Protein AF-A0A382XP21-F1 (afdb_monomer_lite)

Foldseek 3Di:
DFPDKFDDLPVQWMKTADPVQLAIEIDHQDDPPDDDPDDDDDDDPPPPPDPDDDDPPPDDDDDDDDPDQPDKDKDWPPDWDAALNATWTWMWIWTDDVQKIKIKIWTFGQEDVLLVVVLVVVVSRCVSSVNDPVVSVQVRFQQGDQNHCPNHVNPCSNVNCVVVVPDGDHHGTQKMKMWIDDNNHTDDIDMHHNNDGDDDDDDPVPSDSDPSRHYDYDD

pLDDT: mean 78.46, std 20.14, range [25.27, 97.06]

Radius of gyration: 21.61 Å; chains: 1; bounding box: 59×31×55 Å

Sequence (219 aa):
TTTGEIVDITSRQAWEYNKDDQEYWTIPFIEEASDDESEENEDQNDDKRSINFSFDFNNQNDLDDGTDLENITRSGGDKIENIHGFRVRKWTTTLSKGDDRIIIDEWAIKELPLLRLADSLNREIELARGTPDSILNIFRFGKGFSNNETLLDVPGLDSLIEVSGIKPITGDVIKGDVSFFENGESKAGFGSDVIEIYAENFDSLYFNIPEEYERVEVE

Structure (mmCIF, N/CA/C/O backbone):
data_AF-A0A382XP21-F1
#
_entry.id   AF-A0A382XP21-F1
#
loop_
_atom_site.group_PDB
_atom_site.id
_atom_site.type_symbol
_atom_site.label_atom_id
_atom_site.label_alt_id
_atom_site.label_comp_id
_atom_site.label_asym_id
_atom_site.label_entity_id
_atom_site.label_seq_id
_atom_site.pdbx_PDB_ins_code
_atom_site.Cartn_x
_atom_site.Cartn_y
_atom_site.Cartn_z
_atom_site.occupancy
_atom_site.B_iso_or_equiv
_atom_site.auth_seq_id
_atom_site.auth_comp_id
_atom_site.auth_asym_id
_atom_site.auth_atom_id
_atom_site.pdbx_PDB_model_num
ATOM 1 N N . THR A 1 1 ? -7.054 -17.350 16.081 1.00 63.84 1 THR A N 1
ATOM 2 C CA . THR A 1 1 ? -6.586 -16.514 14.950 1.00 63.84 1 THR A CA 1
ATOM 3 C C . THR A 1 1 ? -7.382 -15.233 14.985 1.00 63.84 1 THR A C 1
ATOM 5 O O . THR A 1 1 ? -8.589 -15.313 15.138 1.00 63.84 1 THR A O 1
ATOM 8 N N . THR A 1 2 ? -6.763 -14.066 14.891 1.00 78.06 2 THR A N 1
ATOM 9 C CA . THR A 1 2 ? -7.477 -12.786 15.030 1.00 78.06 2 THR A CA 1
ATOM 10 C C . THR A 1 2 ? -8.427 -12.529 13.857 1.00 78.06 2 THR A C 1
ATOM 12 O O . THR A 1 2 ? -8.039 -12.690 12.701 1.00 78.06 2 THR A O 1
ATOM 15 N N . THR A 1 3 ? -9.665 -12.109 14.137 1.00 84.06 3 THR A N 1
ATOM 16 C CA . THR A 1 3 ? -10.623 -11.648 13.116 1.00 84.06 3 THR A CA 1
ATOM 17 C C . THR A 1 3 ? -10.550 -10.142 12.892 1.00 84.06 3 THR A C 1
ATOM 19 O O . THR A 1 3 ? -10.734 -9.678 11.768 1.00 84.06 3 THR A O 1
ATOM 22 N N . GLY A 1 4 ? -10.306 -9.370 13.945 1.00 86.19 4 GLY A N 1
ATOM 23 C CA . GLY A 1 4 ? -10.160 -7.928 13.836 1.00 86.19 4 GLY A CA 1
ATOM 24 C C . GLY A 1 4 ? -9.640 -7.302 15.117 1.00 86.19 4 GLY A C 1
ATOM 25 O O . GLY A 1 4 ? -9.334 -7.994 16.086 1.00 86.19 4 GLY A O 1
ATOM 26 N N . GLU A 1 5 ? -9.560 -5.977 15.096 1.00 88.44 5 GLU A N 1
ATOM 27 C CA . GLU A 1 5 ? -9.005 -5.185 16.182 1.00 88.44 5 GLU A CA 1
ATOM 28 C C . GLU A 1 5 ? -9.849 -3.927 16.430 1.00 88.44 5 GLU A C 1
ATOM 30 O O . GLU A 1 5 ? -10.418 -3.355 15.496 1.00 88.44 5 GLU A O 1
ATOM 35 N N . ILE A 1 6 ? -9.929 -3.505 17.691 1.00 88.31 6 ILE A N 1
ATOM 36 C CA . ILE A 1 6 ? -10.470 -2.216 18.129 1.00 88.31 6 ILE A CA 1
ATOM 37 C C . ILE A 1 6 ? -9.347 -1.456 18.831 1.00 88.31 6 ILE A C 1
ATOM 39 O O . ILE A 1 6 ? -8.694 -2.001 19.717 1.00 88.31 6 ILE A O 1
ATOM 43 N N . VAL A 1 7 ? -9.143 -0.193 18.460 1.00 87.75 7 VAL A N 1
ATOM 44 C CA . VAL A 1 7 ? -8.074 0.651 19.006 1.00 87.75 7 VAL A CA 1
ATOM 45 C C . VAL A 1 7 ? -8.670 1.923 19.589 1.00 87.75 7 VAL A C 1
ATOM 47 O O . VAL A 1 7 ? -9.336 2.680 18.884 1.00 87.75 7 VAL A O 1
ATOM 50 N N . ASP A 1 8 ? -8.378 2.187 20.858 1.00 87.56 8 ASP A N 1
ATOM 51 C CA . ASP A 1 8 ? -8.628 3.466 21.508 1.00 87.56 8 ASP A CA 1
ATOM 52 C C . ASP A 1 8 ? -7.296 4.163 21.811 1.00 87.56 8 ASP A C 1
ATOM 54 O O . ASP A 1 8 ? -6.599 3.889 22.790 1.00 87.56 8 ASP A O 1
ATOM 58 N N . ILE A 1 9 ? -6.955 5.116 20.944 1.00 86.38 9 ILE A N 1
ATOM 59 C CA . ILE A 1 9 ? -5.748 5.939 21.061 1.00 86.38 9 ILE A CA 1
ATOM 60 C C . ILE A 1 9 ? -5.782 6.806 22.332 1.00 86.38 9 ILE A C 1
ATOM 62 O O . ILE A 1 9 ? -4.730 7.102 22.898 1.00 86.38 9 ILE A O 1
ATOM 66 N N . THR A 1 10 ? -6.969 7.203 22.808 1.00 85.00 10 THR A N 1
ATOM 67 C CA . THR A 1 10 ? -7.107 8.102 23.966 1.00 85.00 10 THR A CA 1
ATOM 68 C C . THR A 1 10 ? -6.768 7.390 25.269 1.00 85.00 10 THR A C 1
ATOM 70 O O . THR A 1 10 ? -6.087 7.961 26.122 1.00 85.00 10 THR A O 1
ATOM 73 N N . SER A 1 11 ? -7.223 6.145 25.421 1.00 85.19 11 SER A N 1
ATOM 74 C CA . SER A 1 11 ? -6.881 5.293 26.566 1.00 85.19 11 SER A CA 1
ATOM 75 C C . SER A 1 11 ? -5.594 4.485 26.364 1.00 85.19 11 SER A C 1
ATOM 77 O O . SER A 1 11 ? -5.165 3.809 27.296 1.00 85.19 11 SER A O 1
ATOM 79 N N . ARG A 1 12 ? -4.954 4.593 25.186 1.00 85.00 12 ARG A N 1
ATOM 80 C CA . ARG A 1 12 ? -3.779 3.802 24.771 1.00 85.00 12 ARG A CA 1
ATOM 81 C C . ARG A 1 12 ? -4.009 2.299 24.928 1.00 85.00 12 ARG A C 1
ATOM 83 O O . ARG A 1 12 ? -3.147 1.572 25.418 1.00 85.00 12 ARG A O 1
ATOM 90 N N . GLN A 1 13 ? -5.189 1.848 24.521 1.00 86.50 13 GLN A N 1
ATOM 91 C CA . GLN A 1 13 ? -5.588 0.457 24.634 1.00 86.50 13 GLN A CA 1
ATOM 92 C C . GLN A 1 13 ? -6.053 -0.073 23.282 1.00 86.50 13 GLN A C 1
ATOM 94 O O . GLN A 1 13 ? -6.738 0.613 22.523 1.00 86.50 13 GLN A O 1
ATOM 99 N N . ALA A 1 14 ? -5.670 -1.307 22.977 1.00 88.88 14 ALA A N 1
ATOM 100 C CA . ALA A 1 14 ? -6.183 -2.048 21.840 1.00 88.88 14 ALA A CA 1
ATOM 101 C C . ALA A 1 14 ? -6.702 -3.410 22.290 1.00 88.88 14 ALA A C 1
ATOM 103 O O . ALA A 1 14 ? -6.249 -3.970 23.293 1.00 88.88 14 ALA A O 1
ATOM 104 N N . TRP A 1 15 ? -7.649 -3.935 21.524 1.00 89.75 15 TRP A N 1
ATOM 105 C CA . TRP A 1 15 ? -8.188 -5.269 21.700 1.00 89.75 15 TRP A CA 1
ATOM 106 C C . TRP A 1 15 ? -8.248 -5.975 20.364 1.00 89.75 15 TRP A C 1
ATOM 108 O O . TRP A 1 15 ? -8.870 -5.479 19.424 1.00 89.75 15 TRP A O 1
ATOM 118 N N . GLU A 1 16 ? -7.667 -7.159 20.307 1.00 91.25 16 GLU A N 1
ATOM 119 C CA . GLU A 1 16 ? -7.926 -8.093 19.225 1.00 91.25 16 GLU A CA 1
ATOM 120 C C . GLU A 1 16 ? -9.087 -9.004 19.603 1.00 91.25 16 GLU A C 1
ATOM 122 O O . GLU A 1 16 ? -9.307 -9.304 20.777 1.00 91.25 16 GLU A O 1
ATOM 127 N N . TYR A 1 17 ? -9.853 -9.421 18.600 1.00 89.62 17 TYR A N 1
ATOM 128 C CA . TYR A 1 17 ? -10.994 -10.300 18.799 1.00 89.62 17 TYR A CA 1
ATOM 129 C C . TYR A 1 17 ? -11.089 -11.359 17.705 1.00 89.62 17 TYR A C 1
ATOM 131 O O . TYR A 1 17 ? -10.680 -11.154 16.556 1.00 89.62 17 TYR A O 1
ATOM 139 N N . ASN A 1 18 ? -11.686 -12.490 18.060 1.00 91.44 18 ASN A N 1
ATOM 140 C CA . ASN A 1 18 ? -12.005 -13.589 17.165 1.00 91.44 18 ASN A CA 1
ATOM 141 C C . ASN A 1 18 ? -13.524 -13.791 17.130 1.00 91.44 18 ASN A C 1
ATOM 143 O O . ASN A 1 18 ? -14.142 -14.062 18.156 1.00 91.44 18 ASN A O 1
ATOM 147 N N . LYS A 1 19 ? -14.135 -13.649 15.948 1.00 89.50 19 LYS A N 1
ATOM 148 C CA . LYS A 1 19 ? -15.590 -13.791 15.792 1.00 89.50 19 LYS A CA 1
ATOM 149 C C . LYS A 1 19 ? -16.069 -15.235 15.892 1.00 89.50 19 LYS A C 1
ATOM 151 O O . LYS A 1 19 ? -17.218 -15.443 16.269 1.00 89.50 19 LYS A O 1
ATOM 156 N N . ASP A 1 20 ? -15.222 -16.195 15.531 1.00 90.56 20 ASP A N 1
ATOM 157 C CA . ASP A 1 20 ? -15.576 -17.615 15.511 1.00 90.56 20 ASP A CA 1
ATOM 158 C C . ASP A 1 20 ? -15.553 -18.201 16.925 1.00 90.56 20 ASP A C 1
ATOM 160 O O . ASP A 1 20 ? -16.484 -18.904 17.316 1.00 90.56 20 ASP A O 1
ATOM 164 N N . ASP A 1 21 ? -14.525 -17.842 17.696 1.00 91.50 21 ASP A N 1
ATOM 165 C CA . ASP A 1 21 ? -14.351 -18.299 19.080 1.00 91.50 21 ASP A CA 1
ATOM 166 C C . ASP A 1 21 ? -15.090 -17.400 20.090 1.00 91.50 21 ASP A C 1
ATOM 168 O O . ASP A 1 21 ? -15.280 -17.790 21.235 1.00 91.50 21 ASP A O 1
ATOM 172 N N . GLN A 1 22 ? -15.565 -16.223 19.657 1.00 91.81 22 GLN A N 1
ATOM 173 C CA . GLN A 1 22 ? -16.177 -15.199 20.518 1.00 91.81 22 GLN A CA 1
ATOM 174 C C . GLN A 1 22 ? -15.254 -14.795 21.674 1.00 91.81 22 GLN A C 1
ATOM 176 O O . GLN A 1 22 ? -15.683 -14.617 22.808 1.00 91.81 22 GLN A O 1
ATOM 181 N N . GLU A 1 23 ? -13.969 -14.643 21.378 1.00 92.94 23 GLU A N 1
ATOM 182 C CA . GLU A 1 23 ? -12.935 -14.308 22.353 1.00 92.94 23 GLU A CA 1
ATOM 183 C C . GLU A 1 23 ? -12.295 -12.966 22.010 1.00 92.94 23 GLU A C 1
ATOM 185 O O . GLU A 1 23 ? -12.241 -12.563 20.842 1.00 92.94 23 GLU A O 1
ATOM 190 N N . TYR A 1 24 ? -11.781 -12.276 23.024 1.00 92.44 24 TYR A N 1
ATOM 191 C CA . TYR A 1 24 ? -10.970 -11.079 22.840 1.00 92.44 24 TYR A CA 1
ATOM 192 C C . TYR A 1 24 ? -9.860 -10.969 23.884 1.00 92.44 24 TYR A C 1
ATOM 194 O O . TYR A 1 24 ? -9.988 -11.460 25.005 1.00 92.44 24 TYR A O 1
ATOM 202 N N . TRP A 1 25 ? -8.779 -10.278 23.535 1.00 92.25 25 TRP A N 1
ATOM 203 C CA . TRP A 1 25 ? -7.646 -10.032 24.426 1.00 92.25 25 TRP A CA 1
ATOM 204 C C . TRP A 1 25 ? -7.082 -8.627 24.231 1.00 92.25 25 TRP A C 1
ATOM 206 O O . TRP A 1 25 ? -7.264 -7.999 23.189 1.00 92.25 25 TRP A O 1
ATOM 216 N N . THR A 1 26 ? -6.417 -8.111 25.263 1.00 88.88 26 THR A N 1
ATOM 217 C CA . THR A 1 26 ? -5.795 -6.782 25.229 1.00 88.88 26 THR A CA 1
ATOM 218 C C . THR A 1 26 ? -4.434 -6.850 24.548 1.00 88.88 26 THR A C 1
ATOM 220 O O . THR A 1 26 ? -3.659 -7.763 24.823 1.00 88.88 26 THR A O 1
ATOM 223 N N . ILE A 1 27 ? -4.114 -5.839 23.743 1.00 84.50 27 ILE A N 1
ATOM 224 C CA . ILE A 1 27 ? -2.775 -5.630 23.191 1.00 84.50 27 ILE A CA 1
ATOM 225 C C . ILE A 1 27 ? -2.178 -4.373 23.819 1.00 84.50 27 ILE A C 1
ATOM 227 O O . ILE A 1 27 ? -2.791 -3.300 23.731 1.00 84.50 27 ILE A O 1
ATOM 231 N N . PRO A 1 28 ? -1.005 -4.476 24.466 1.00 78.44 28 PRO A N 1
ATOM 232 C CA . PRO A 1 28 ? -0.315 -3.307 24.975 1.00 78.44 28 PRO A CA 1
ATOM 233 C C . PRO A 1 28 ? 0.205 -2.461 23.811 1.00 78.44 28 PRO A C 1
ATOM 235 O O . PRO A 1 28 ? 0.686 -2.974 22.802 1.00 78.44 28 PRO A O 1
ATOM 238 N N . PHE A 1 29 ? 0.136 -1.142 23.960 1.00 82.94 29 PHE A N 1
ATOM 239 C CA . PHE A 1 29 ? 0.911 -0.257 23.096 1.00 82.94 29 PHE A CA 1
ATOM 240 C C . PHE A 1 29 ? 2.382 -0.389 23.493 1.00 82.94 29 PHE A C 1
ATOM 242 O O . PHE A 1 29 ? 2.675 -0.561 24.677 1.00 82.94 29 PHE A O 1
ATOM 249 N N . ILE A 1 30 ? 3.303 -0.270 22.535 1.00 72.19 30 ILE A N 1
ATOM 250 C CA . ILE A 1 30 ? 4.727 -0.199 22.867 1.00 72.19 30 ILE A CA 1
ATOM 251 C C . ILE A 1 30 ? 4.918 1.084 23.684 1.00 72.19 30 ILE A C 1
ATOM 253 O O . ILE A 1 30 ? 4.618 2.189 23.219 1.00 72.19 30 ILE A O 1
ATOM 257 N N . GLU A 1 31 ? 5.331 0.940 24.940 1.00 62.97 31 GLU A N 1
ATOM 258 C CA . GLU A 1 31 ? 5.802 2.074 25.724 1.00 62.97 31 GLU A CA 1
ATOM 259 C C . GLU A 1 31 ? 7.189 2.439 25.191 1.00 62.97 31 GLU A C 1
ATOM 261 O O . GLU A 1 31 ? 8.054 1.573 25.062 1.00 62.97 31 GLU A O 1
ATOM 266 N N . GLU A 1 32 ? 7.401 3.710 24.829 1.00 53.06 32 GLU A N 1
ATOM 267 C CA . GLU A 1 32 ? 8.760 4.216 24.642 1.00 53.06 32 GLU A CA 1
ATOM 268 C C . GLU A 1 32 ? 9.494 3.949 25.954 1.00 53.06 32 GLU A C 1
ATOM 270 O O . GLU A 1 32 ? 9.146 4.536 26.981 1.00 53.06 32 GLU A O 1
ATOM 275 N N . ALA A 1 33 ? 10.456 3.023 25.936 1.00 43.94 33 ALA A N 1
ATOM 276 C CA . ALA A 1 33 ? 11.352 2.823 27.057 1.00 43.94 33 ALA A CA 1
ATOM 277 C C . ALA A 1 33 ? 11.957 4.192 27.379 1.00 43.94 33 ALA A C 1
ATOM 279 O O . ALA A 1 33 ? 12.705 4.757 26.580 1.00 43.94 33 ALA A O 1
ATOM 280 N N . SER A 1 34 ? 11.563 4.765 28.514 1.00 37.75 34 SER A N 1
ATOM 281 C CA . SER A 1 34 ? 12.245 5.919 29.073 1.00 37.75 34 SER A CA 1
ATOM 282 C C . SER A 1 34 ? 13.712 5.539 29.202 1.00 37.75 34 SER A C 1
ATOM 284 O O . SER A 1 34 ? 13.980 4.515 29.826 1.00 37.75 34 SER A O 1
ATOM 286 N N . ASP A 1 35 ? 14.608 6.330 28.604 1.00 38.00 35 ASP A N 1
ATOM 287 C CA . ASP A 1 35 ? 16.063 6.219 28.745 1.00 38.00 35 ASP A CA 1
ATOM 288 C C . ASP A 1 35 ? 16.432 5.926 30.207 1.00 38.00 35 ASP A C 1
ATOM 290 O O . ASP A 1 35 ? 16.522 6.836 31.034 1.00 38.00 35 ASP A O 1
ATOM 294 N N . ASP A 1 36 ? 16.642 4.654 30.525 1.00 30.91 36 ASP A N 1
ATOM 295 C CA . ASP A 1 36 ? 17.363 4.239 31.712 1.00 30.91 36 ASP A CA 1
ATOM 296 C C . ASP A 1 36 ? 18.555 3.442 31.194 1.00 30.91 36 ASP A C 1
ATOM 298 O O . ASP A 1 36 ? 18.459 2.272 30.822 1.00 30.91 36 ASP A O 1
ATOM 302 N N . GLU A 1 37 ? 19.682 4.142 31.061 1.00 38.56 37 GLU A N 1
ATOM 303 C CA . GLU A 1 37 ? 20.977 3.533 30.804 1.00 38.56 37 GLU A CA 1
ATOM 304 C C . GLU A 1 37 ? 21.340 2.625 31.985 1.00 38.56 37 GLU A C 1
ATOM 306 O O . GLU A 1 37 ? 22.073 3.034 32.884 1.00 38.56 37 GLU A O 1
ATOM 311 N N . SER A 1 38 ? 20.859 1.382 32.002 1.00 34.06 38 SER A N 1
ATOM 312 C CA . SER A 1 38 ? 21.540 0.308 32.721 1.00 34.06 38 SER A CA 1
ATOM 313 C C . SER A 1 38 ? 21.054 -1.089 32.329 1.00 34.06 38 SER A C 1
ATOM 315 O O . SER A 1 38 ? 19.872 -1.404 32.370 1.00 34.06 38 SER A O 1
ATOM 317 N N . GLU A 1 39 ? 22.062 -1.916 32.060 1.00 29.92 39 GLU A N 1
ATOM 318 C CA . GLU A 1 39 ? 22.110 -3.379 32.118 1.00 29.92 39 GLU A CA 1
ATOM 319 C C . GLU A 1 39 ? 21.973 -4.176 30.809 1.00 29.92 39 GLU A C 1
ATOM 321 O O . GLU A 1 39 ? 21.050 -4.066 30.010 1.00 29.92 39 GLU A O 1
ATOM 326 N N . GLU A 1 40 ? 23.029 -4.965 30.612 1.00 31.48 40 GLU A N 1
ATOM 327 C CA . GLU A 1 40 ? 23.322 -5.872 29.517 1.00 31.48 40 GLU A CA 1
ATOM 328 C C . GLU A 1 40 ? 22.382 -7.088 29.491 1.00 31.48 40 GLU A C 1
ATOM 330 O O . GLU A 1 40 ? 22.105 -7.672 30.533 1.00 31.48 40 GLU A O 1
ATOM 335 N N . ASN A 1 41 ? 22.085 -7.533 28.263 1.00 31.77 41 ASN A N 1
ATOM 336 C CA . ASN A 1 41 ? 21.711 -8.889 27.833 1.00 31.77 41 ASN A CA 1
ATOM 337 C C . ASN A 1 41 ? 20.468 -9.541 28.470 1.00 31.77 41 ASN A C 1
ATOM 339 O O . ASN A 1 41 ? 20.501 -9.964 29.616 1.00 31.77 41 ASN A O 1
ATOM 343 N N . GLU A 1 42 ? 19.461 -9.836 27.645 1.00 25.27 42 GLU A N 1
ATOM 344 C CA . GLU A 1 42 ? 19.097 -11.218 27.282 1.00 25.27 42 GLU A CA 1
ATOM 345 C C . GLU A 1 42 ? 17.983 -11.219 26.221 1.00 25.27 42 GLU A C 1
ATOM 347 O O . GLU A 1 42 ? 17.127 -10.338 26.193 1.00 25.27 42 GLU A O 1
ATOM 352 N N . ASP A 1 43 ? 18.057 -12.201 25.319 1.00 33.91 43 ASP A N 1
ATOM 353 C CA . ASP A 1 43 ? 17.139 -12.470 24.211 1.00 33.91 43 ASP A CA 1
ATOM 354 C C . ASP A 1 43 ? 15.661 -12.266 24.587 1.00 33.91 43 ASP A C 1
ATOM 356 O O . ASP A 1 43 ? 15.078 -13.075 25.311 1.00 33.91 43 ASP A O 1
ATOM 360 N N . GLN A 1 44 ? 15.019 -11.240 24.024 1.00 28.12 44 GLN A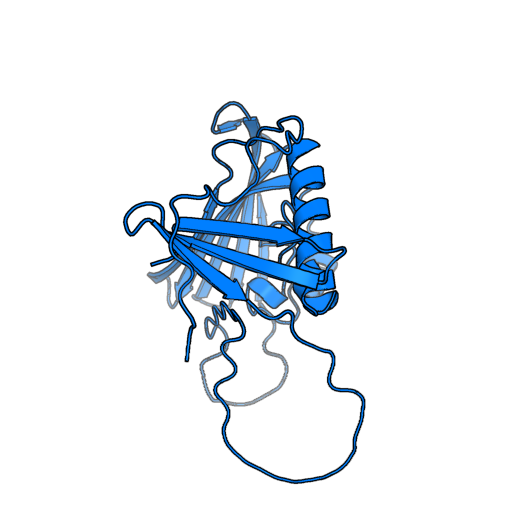 N 1
ATOM 361 C CA . GLN A 1 44 ? 13.563 -11.182 23.946 1.00 28.12 44 GLN A CA 1
ATOM 362 C C . GLN A 1 44 ? 13.142 -11.050 22.489 1.00 28.12 44 GLN A C 1
ATOM 364 O O . GLN A 1 44 ? 13.573 -10.148 21.772 1.00 28.12 44 GLN A O 1
ATOM 369 N N . ASN A 1 45 ? 12.338 -12.026 22.060 1.00 34.44 45 ASN A N 1
ATOM 370 C CA . ASN A 1 45 ? 11.653 -12.065 20.778 1.00 34.44 45 ASN A CA 1
ATOM 371 C C . ASN A 1 45 ? 10.856 -10.772 20.591 1.00 34.44 45 ASN A C 1
ATOM 373 O O . ASN A 1 45 ? 9.738 -10.637 21.083 1.00 34.44 45 ASN A O 1
ATOM 377 N N . ASP A 1 46 ? 11.441 -9.833 19.859 1.00 32.16 46 ASP A N 1
ATOM 378 C CA . ASP A 1 46 ? 10.731 -8.696 19.302 1.00 32.16 46 ASP A CA 1
ATOM 379 C C . ASP A 1 46 ? 9.815 -9.218 18.183 1.00 32.16 46 ASP A C 1
ATOM 381 O O . ASP A 1 46 ? 10.186 -9.230 17.008 1.00 32.16 46 ASP A O 1
ATOM 385 N N . ASP A 1 47 ? 8.581 -9.592 18.533 1.00 31.53 47 ASP A N 1
ATOM 386 C CA . ASP A 1 47 ? 7.450 -9.725 17.600 1.00 31.53 47 ASP A CA 1
ATOM 387 C C . ASP A 1 47 ? 7.014 -8.339 17.070 1.00 31.53 47 ASP A C 1
ATOM 389 O O . ASP A 1 47 ? 5.837 -7.983 16.978 1.00 31.53 47 ASP A O 1
ATOM 393 N N . LYS A 1 48 ? 7.986 -7.511 16.674 1.00 35.00 48 LYS A N 1
ATOM 394 C CA . LYS A 1 48 ? 7.743 -6.366 15.804 1.00 35.00 48 LYS A CA 1
ATOM 395 C C . LYS A 1 48 ? 7.274 -6.956 14.484 1.00 35.00 48 LYS A C 1
ATOM 397 O O . LYS A 1 48 ? 8.034 -7.691 13.850 1.00 35.00 48 LYS A O 1
ATOM 402 N N . ARG A 1 49 ? 6.047 -6.625 14.054 1.00 29.58 49 ARG A N 1
ATOM 403 C CA . ARG A 1 49 ? 5.552 -6.840 12.679 1.00 29.58 49 ARG A CA 1
ATOM 404 C C . ARG A 1 49 ? 6.529 -6.188 11.693 1.00 29.58 49 ARG A C 1
ATOM 406 O O . ARG A 1 49 ? 6.333 -5.072 11.227 1.00 29.58 49 ARG A O 1
ATOM 413 N N . SER A 1 50 ? 7.605 -6.895 11.395 1.00 30.89 50 SER A N 1
ATOM 414 C CA . SER A 1 50 ? 8.609 -6.560 10.408 1.00 30.89 50 SER A CA 1
ATOM 415 C C . SER A 1 50 ? 8.339 -7.488 9.241 1.00 30.89 50 SER A C 1
ATOM 417 O O . SER A 1 50 ? 8.752 -8.644 9.197 1.00 30.89 50 SER A O 1
ATOM 419 N N . ILE A 1 51 ? 7.541 -7.000 8.296 1.00 34.06 51 ILE A N 1
ATOM 420 C CA . ILE A 1 51 ? 7.453 -7.654 6.998 1.00 34.06 51 ILE A CA 1
ATOM 421 C C . ILE A 1 51 ? 8.705 -7.221 6.230 1.00 34.06 51 ILE A C 1
ATOM 423 O O . ILE A 1 51 ? 8.681 -6.261 5.465 1.00 34.06 51 ILE A O 1
ATOM 427 N N . ASN A 1 52 ? 9.821 -7.898 6.500 1.00 29.69 52 ASN A N 1
ATOM 428 C CA . ASN A 1 52 ? 11.064 -7.721 5.761 1.00 29.69 52 ASN A CA 1
ATOM 429 C C . ASN A 1 52 ? 11.020 -8.618 4.522 1.00 29.69 52 ASN A C 1
ATOM 431 O O . ASN A 1 52 ? 11.248 -9.824 4.607 1.00 29.69 52 ASN A O 1
ATOM 435 N N . PHE A 1 53 ? 10.732 -8.029 3.364 1.00 37.94 53 PHE A N 1
ATOM 436 C CA . PHE A 1 53 ? 11.059 -8.645 2.083 1.00 37.94 53 PHE A CA 1
ATOM 437 C C . PHE A 1 53 ? 12.429 -8.114 1.660 1.00 37.94 53 PHE A C 1
ATOM 439 O O . PHE A 1 53 ? 12.516 -7.016 1.126 1.00 37.94 53 PHE A O 1
ATOM 446 N N . SER A 1 54 ? 13.494 -8.864 1.940 1.00 37.06 54 SER A N 1
ATOM 447 C CA . SER A 1 54 ? 14.807 -8.596 1.346 1.00 37.06 54 SER A CA 1
ATOM 448 C C . SER A 1 54 ? 14.999 -9.552 0.177 1.00 37.06 54 SER A C 1
ATOM 450 O O . SER A 1 54 ? 14.819 -10.767 0.312 1.00 37.06 54 SER A O 1
ATOM 452 N N . PHE A 1 55 ? 15.299 -8.989 -0.988 1.00 44.88 55 PHE A N 1
ATOM 453 C CA . PHE A 1 55 ? 15.748 -9.734 -2.153 1.00 44.88 55 PHE A CA 1
ATOM 454 C C . PHE A 1 55 ? 17.173 -9.273 -2.428 1.00 44.88 55 PHE A C 1
ATOM 456 O O . PHE A 1 55 ? 17.389 -8.114 -2.776 1.00 44.88 55 PHE A O 1
ATOM 463 N N . ASP A 1 56 ? 18.141 -10.175 -2.263 1.00 43.59 56 ASP A N 1
ATOM 464 C CA . ASP A 1 56 ? 19.555 -9.886 -2.498 1.00 43.59 56 ASP A CA 1
ATOM 465 C C . ASP A 1 56 ? 19.819 -9.630 -3.994 1.00 43.59 56 ASP A C 1
ATOM 467 O O . ASP A 1 56 ? 20.314 -10.496 -4.712 1.00 43.59 56 ASP A O 1
ATOM 471 N N . PHE A 1 57 ? 19.589 -8.403 -4.468 1.00 44.03 57 PHE A N 1
ATOM 472 C CA . PHE A 1 57 ? 20.096 -7.920 -5.765 1.00 44.03 57 PHE A CA 1
ATOM 473 C C . PHE A 1 57 ? 21.631 -7.682 -5.737 1.00 44.03 57 PHE A C 1
ATOM 475 O O . PHE A 1 57 ? 22.240 -7.231 -6.712 1.00 44.03 57 PHE A O 1
ATOM 482 N N . ASN A 1 58 ? 22.261 -7.978 -4.590 1.00 40.69 58 ASN A N 1
ATOM 483 C CA . ASN A 1 58 ? 23.664 -7.730 -4.258 1.00 40.69 58 ASN A CA 1
ATOM 484 C C . ASN A 1 58 ? 24.530 -8.994 -4.124 1.00 40.69 58 ASN A C 1
ATOM 486 O O . ASN A 1 58 ? 25.700 -8.895 -3.751 1.00 40.69 58 ASN A O 1
ATOM 490 N N . ASN A 1 59 ? 24.016 -10.185 -4.438 1.00 35.88 59 ASN A N 1
ATOM 491 C CA . ASN A 1 59 ? 24.797 -11.406 -4.257 1.00 35.88 59 ASN A CA 1
ATOM 492 C C . ASN A 1 59 ? 25.770 -11.671 -5.421 1.00 35.88 59 ASN A C 1
ATOM 494 O O . ASN A 1 59 ? 25.440 -12.396 -6.350 1.00 35.88 59 ASN A O 1
ATOM 498 N N . GLN A 1 60 ? 27.005 -11.163 -5.324 1.00 38.78 60 GLN A N 1
ATOM 499 C CA . GLN A 1 60 ? 28.190 -12.034 -5.363 1.00 38.78 60 GLN A CA 1
ATOM 500 C C . GLN A 1 60 ? 29.470 -11.292 -4.943 1.00 38.78 60 GLN A C 1
ATOM 502 O O . GLN A 1 60 ? 29.802 -10.230 -5.461 1.00 38.78 60 GLN A O 1
ATOM 507 N N . ASN A 1 61 ? 30.212 -11.933 -4.038 1.00 38.34 61 ASN A N 1
ATOM 508 C CA . ASN A 1 61 ? 31.637 -11.730 -3.792 1.00 38.34 61 ASN A CA 1
ATOM 509 C C . ASN A 1 61 ? 32.418 -11.536 -5.102 1.00 38.34 61 ASN A C 1
ATOM 511 O O . ASN A 1 61 ? 32.566 -12.494 -5.854 1.00 38.34 61 ASN A O 1
ATOM 515 N N . ASP A 1 62 ? 32.920 -10.330 -5.348 1.00 34.44 62 ASP A N 1
ATOM 516 C CA . ASP A 1 62 ? 34.331 -10.059 -5.643 1.00 34.44 62 ASP A CA 1
ATOM 517 C C . ASP A 1 62 ? 34.499 -8.594 -6.077 1.00 34.44 62 ASP A C 1
ATOM 519 O O . ASP A 1 62 ? 34.133 -8.214 -7.180 1.00 34.44 62 ASP A O 1
ATOM 523 N N . LEU A 1 63 ? 35.136 -7.828 -5.184 1.00 37.97 63 LEU A N 1
ATOM 524 C CA . LEU A 1 63 ? 36.036 -6.699 -5.450 1.00 37.97 63 LEU A CA 1
ATOM 525 C C . LEU A 1 63 ? 35.493 -5.448 -6.183 1.00 37.97 63 LEU A C 1
ATOM 527 O O . LEU A 1 63 ? 35.103 -5.482 -7.341 1.00 37.97 63 LEU A O 1
ATOM 531 N N . ASP A 1 64 ? 35.724 -4.320 -5.501 1.00 35.03 64 ASP A N 1
ATOM 532 C CA . ASP A 1 64 ? 35.756 -2.924 -5.965 1.00 35.03 64 ASP A CA 1
ATOM 533 C C . ASP A 1 64 ? 34.421 -2.168 -6.144 1.00 35.03 64 ASP A C 1
ATOM 535 O O . ASP A 1 64 ? 33.591 -2.483 -6.983 1.00 35.03 64 ASP A O 1
ATOM 539 N N . ASP A 1 65 ? 34.286 -1.137 -5.298 1.00 37.94 65 ASP A N 1
ATOM 540 C CA . ASP A 1 65 ? 33.679 0.187 -5.517 1.00 37.94 65 ASP A CA 1
ATOM 541 C C . ASP A 1 65 ? 32.398 0.296 -6.377 1.00 37.94 65 ASP A C 1
ATOM 543 O O . ASP A 1 65 ? 32.439 0.197 -7.598 1.00 37.94 65 ASP A O 1
ATOM 547 N N . GLY A 1 66 ? 31.270 0.620 -5.727 1.00 42.38 66 GLY A N 1
ATOM 548 C CA . GLY A 1 66 ? 30.069 1.149 -6.390 1.00 42.38 66 GLY A CA 1
ATOM 549 C C . GLY A 1 66 ? 29.278 0.124 -7.203 1.00 42.38 66 GLY A C 1
ATOM 550 O O . GLY A 1 66 ? 29.417 0.015 -8.418 1.00 42.38 66 GLY A O 1
ATOM 551 N N . THR A 1 67 ? 28.380 -0.616 -6.552 1.00 44.31 67 THR A N 1
ATOM 552 C CA . THR A 1 67 ? 27.409 -1.481 -7.242 1.00 44.31 67 THR A CA 1
ATOM 553 C C . THR A 1 67 ? 26.270 -0.639 -7.825 1.00 44.31 67 THR A C 1
ATOM 555 O O . THR A 1 67 ? 25.130 -0.695 -7.374 1.00 44.31 67 THR A O 1
ATOM 558 N N . ASP A 1 68 ? 26.586 0.164 -8.837 1.00 56.72 68 ASP A N 1
ATOM 559 C CA . ASP A 1 68 ? 25.625 1.039 -9.498 1.00 56.72 68 ASP A CA 1
ATOM 560 C C . ASP A 1 68 ? 24.662 0.207 -10.359 1.00 56.72 68 ASP A C 1
ATOM 562 O O . ASP A 1 68 ? 25.065 -0.532 -11.261 1.00 56.72 68 ASP A O 1
ATOM 566 N N . LEU A 1 69 ? 23.361 0.322 -10.085 1.00 64.69 69 LEU A N 1
ATOM 567 C CA . LEU A 1 69 ? 22.309 0.029 -11.059 1.00 64.69 69 LEU A CA 1
ATOM 568 C C . LEU A 1 69 ? 22.711 0.583 -12.435 1.00 64.69 69 LEU A C 1
ATOM 570 O O . LEU A 1 69 ? 22.936 1.784 -12.581 1.00 64.69 69 LEU A O 1
ATOM 574 N N . GLU A 1 70 ? 22.760 -0.267 -13.457 1.00 70.19 70 GLU A N 1
ATOM 575 C CA . GLU A 1 70 ? 23.286 0.151 -14.760 1.00 70.19 70 GLU A CA 1
ATOM 576 C C . GLU A 1 70 ? 22.293 1.018 -15.533 1.00 70.19 70 GLU A C 1
ATOM 578 O O . GLU A 1 70 ? 22.681 1.895 -16.307 1.00 70.19 70 GLU A O 1
ATOM 583 N N . ASN A 1 71 ? 20.995 0.744 -15.374 1.00 83.19 71 ASN A N 1
ATOM 584 C CA . ASN A 1 71 ? 19.966 1.428 -16.137 1.00 83.19 71 ASN A CA 1
ATOM 585 C C . ASN A 1 71 ? 18.600 1.385 -15.445 1.00 83.19 71 ASN A C 1
ATOM 587 O O . ASN A 1 71 ? 18.213 0.394 -14.819 1.00 83.19 71 ASN A O 1
ATOM 591 N N . ILE A 1 72 ? 17.841 2.457 -15.645 1.00 89.75 72 ILE A N 1
ATOM 592 C CA . ILE A 1 72 ? 16.436 2.565 -15.281 1.00 89.75 72 ILE A CA 1
ATOM 593 C C . ILE A 1 72 ? 15.646 3.106 -16.467 1.00 89.75 72 ILE A C 1
ATOM 595 O O . ILE A 1 72 ? 16.042 4.052 -17.145 1.00 89.75 72 ILE A O 1
ATOM 599 N N . THR A 1 73 ? 14.480 2.521 -16.711 1.00 92.50 73 THR A N 1
ATOM 600 C CA . THR A 1 73 ? 13.544 3.028 -17.714 1.00 92.50 73 THR A CA 1
ATOM 601 C C . THR A 1 73 ? 12.139 3.099 -17.143 1.00 92.50 73 THR A C 1
ATOM 603 O O . THR A 1 73 ? 11.758 2.304 -16.286 1.00 92.50 73 THR A O 1
ATOM 606 N N . ARG A 1 74 ? 11.352 4.065 -17.623 1.00 93.69 74 ARG A N 1
ATOM 607 C CA . ARG A 1 74 ? 9.929 4.176 -17.307 1.00 93.69 74 ARG A CA 1
ATOM 608 C C . ARG A 1 74 ? 9.132 4.385 -18.581 1.00 93.69 74 ARG A C 1
ATOM 610 O O . ARG A 1 74 ? 9.490 5.208 -19.422 1.00 93.69 74 ARG A O 1
ATOM 617 N N . SER A 1 75 ? 8.038 3.650 -18.709 1.00 94.50 75 SER A N 1
ATOM 618 C CA . SER A 1 75 ? 7.109 3.754 -19.832 1.00 94.50 75 SER A CA 1
ATOM 619 C C . SER A 1 75 ? 5.658 3.703 -19.349 1.00 94.50 75 SER A C 1
ATOM 621 O O . SER A 1 75 ? 5.392 3.412 -18.183 1.00 94.50 75 SER A O 1
ATOM 623 N N . GLY A 1 76 ? 4.716 4.021 -20.237 1.00 93.19 76 GLY A N 1
ATOM 624 C CA . GLY A 1 76 ? 3.291 4.082 -19.909 1.00 93.19 76 GLY A CA 1
ATOM 625 C C . GLY A 1 76 ? 2.809 5.501 -19.608 1.00 93.19 76 GLY A C 1
ATOM 626 O O . GLY A 1 76 ? 3.391 6.479 -20.065 1.00 93.19 76 GLY A O 1
ATOM 627 N N . GLY A 1 77 ? 1.689 5.612 -18.897 1.00 90.75 77 GLY A N 1
ATOM 628 C CA . GLY A 1 77 ? 1.066 6.890 -18.539 1.00 90.75 77 GLY A CA 1
ATOM 629 C C . GLY A 1 77 ? 0.124 7.484 -19.592 1.00 90.75 77 GLY A C 1
ATOM 630 O O . GLY A 1 77 ? -0.693 8.349 -19.269 1.00 90.75 77 GLY A O 1
ATOM 631 N N . ASP A 1 78 ? 0.181 6.999 -20.831 1.00 90.12 78 ASP A N 1
ATOM 632 C CA . ASP A 1 78 ? -0.576 7.575 -21.951 1.00 90.12 78 ASP A CA 1
ATOM 633 C C . ASP A 1 78 ? -2.023 7.075 -22.036 1.00 90.12 78 ASP A C 1
ATOM 635 O O . ASP A 1 78 ? -2.911 7.767 -22.542 1.00 90.12 78 ASP A O 1
ATOM 639 N N . LYS A 1 79 ? -2.276 5.856 -21.549 1.00 91.44 79 LYS A N 1
ATOM 640 C CA . LYS A 1 79 ? -3.576 5.188 -21.650 1.00 91.44 79 LYS A CA 1
ATOM 641 C C . LYS A 1 79 ? -4.300 5.203 -20.314 1.00 91.44 79 LYS A C 1
ATOM 643 O O . LYS A 1 79 ? -3.695 5.018 -19.263 1.00 91.44 79 LYS A O 1
ATOM 648 N N . ILE A 1 80 ? -5.611 5.427 -20.387 1.00 95.19 80 ILE A N 1
ATOM 649 C CA . ILE A 1 80 ? -6.508 5.288 -19.242 1.00 95.19 80 ILE A CA 1
ATOM 650 C C . ILE A 1 80 ? -7.095 3.881 -19.274 1.00 95.19 80 ILE A C 1
ATOM 652 O O . ILE A 1 80 ? -7.691 3.483 -20.275 1.00 95.19 80 ILE A O 1
ATOM 656 N N . GLU A 1 81 ? -6.953 3.174 -18.165 1.00 95.81 81 GLU A N 1
ATOM 657 C CA . GLU A 1 81 ? -7.510 1.849 -17.913 1.00 95.81 81 GLU A CA 1
ATOM 658 C C . GLU A 1 81 ? -8.589 1.942 -16.825 1.00 95.81 81 GLU A C 1
ATOM 660 O O . GLU A 1 81 ? -8.693 2.948 -16.114 1.00 95.81 81 GLU A O 1
ATOM 665 N N . ASN A 1 82 ? -9.427 0.909 -16.727 1.00 94.94 82 ASN A N 1
ATOM 666 C CA . ASN A 1 82 ? -10.394 0.764 -15.644 1.00 94.94 82 ASN A CA 1
ATOM 667 C C . ASN A 1 82 ? -10.011 -0.455 -14.801 1.00 94.94 82 ASN A C 1
ATOM 669 O O . ASN A 1 82 ? -9.943 -1.558 -15.339 1.00 94.94 82 ASN A O 1
ATOM 673 N N . ILE A 1 83 ? -9.763 -0.239 -13.511 1.00 93.81 83 ILE A N 1
ATOM 674 C CA . ILE A 1 83 ? -9.471 -1.282 -12.522 1.00 93.81 83 ILE A CA 1
ATOM 675 C C . ILE A 1 83 ? -10.437 -1.080 -11.367 1.00 93.81 83 ILE A C 1
ATOM 677 O O . ILE A 1 83 ? -10.468 0.010 -10.810 1.00 93.81 83 ILE A O 1
ATOM 681 N N . HIS A 1 84 ? -11.254 -2.086 -11.049 1.00 93.38 84 HIS A N 1
ATOM 682 C CA . HIS A 1 84 ? -12.244 -2.040 -9.959 1.00 93.38 84 HIS A CA 1
ATOM 683 C C . HIS A 1 84 ? -13.140 -0.781 -9.965 1.00 93.38 84 HIS A C 1
ATOM 685 O O . HIS A 1 84 ? -13.546 -0.270 -8.929 1.00 93.38 84 HIS A O 1
ATOM 691 N N . GLY A 1 85 ? -13.434 -0.225 -11.148 1.00 92.38 85 GLY A N 1
ATOM 692 C CA . GLY A 1 85 ? -14.198 1.021 -11.293 1.00 92.38 85 GLY A CA 1
ATOM 693 C C . GLY A 1 85 ? -13.362 2.308 -11.230 1.00 92.38 85 GLY A C 1
ATOM 694 O O . GLY A 1 85 ? -13.850 3.368 -11.632 1.00 92.38 85 GLY A O 1
ATOM 695 N N . PHE A 1 86 ? -12.092 2.237 -10.830 1.00 94.19 86 PHE A N 1
ATOM 696 C CA . PHE A 1 86 ? -11.149 3.352 -10.846 1.00 94.19 86 PHE A CA 1
ATOM 697 C C . PHE A 1 86 ? -10.597 3.605 -12.248 1.00 94.19 86 PHE A C 1
ATOM 699 O O . PHE A 1 86 ? -10.199 2.691 -12.969 1.00 94.19 86 PHE A O 1
ATOM 706 N N . ARG A 1 87 ? -10.522 4.883 -12.635 1.00 95.81 87 ARG A N 1
ATOM 707 C CA . ARG A 1 87 ? -9.862 5.314 -13.875 1.00 95.81 87 ARG A CA 1
ATOM 708 C C . ARG A 1 87 ? -8.393 5.589 -13.590 1.00 95.81 87 ARG A C 1
ATOM 710 O O . ARG A 1 87 ? -8.069 6.614 -12.991 1.00 95.81 87 ARG A O 1
ATOM 717 N N . VAL A 1 88 ? -7.526 4.702 -14.054 1.00 96.88 88 VAL A N 1
ATOM 718 C CA . VAL A 1 88 ? -6.095 4.704 -13.730 1.00 96.88 88 VAL A CA 1
ATOM 719 C C . VAL A 1 88 ? -5.228 4.854 -14.970 1.00 96.88 88 VAL A C 1
ATOM 721 O O . VAL A 1 88 ? -5.685 4.665 -16.096 1.00 96.88 88 VAL A O 1
ATOM 724 N N . ARG A 1 89 ? -3.958 5.189 -14.760 1.00 97.06 89 ARG A N 1
ATOM 725 C CA . ARG A 1 89 ? -2.897 5.109 -15.765 1.00 97.06 89 ARG A CA 1
ATOM 726 C C . ARG A 1 89 ? -1.859 4.101 -15.304 1.00 97.06 89 ARG A C 1
ATOM 728 O O . ARG A 1 89 ? -1.357 4.230 -14.189 1.00 97.06 89 ARG A O 1
ATOM 735 N N . LYS A 1 90 ? -1.536 3.142 -16.171 1.00 96.62 90 LYS A N 1
ATOM 736 C CA . LYS A 1 90 ? -0.468 2.174 -15.934 1.00 96.62 90 LYS A CA 1
ATOM 737 C C . LYS A 1 90 ? 0.891 2.783 -16.264 1.00 96.62 90 LYS A C 1
ATOM 739 O O . LYS A 1 90 ? 1.058 3.371 -17.335 1.00 96.62 90 LYS A O 1
ATOM 744 N N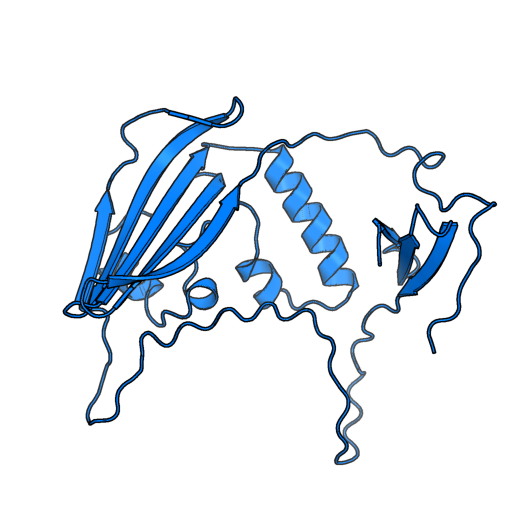 . TRP A 1 91 ? 1.849 2.582 -15.378 1.00 96.44 91 TRP A N 1
ATOM 745 C CA . TRP A 1 91 ? 3.263 2.863 -15.559 1.00 96.44 91 TRP A CA 1
ATOM 746 C C . TRP A 1 91 ? 4.053 1.576 -15.361 1.00 96.44 91 TRP A C 1
ATOM 748 O O . TRP A 1 91 ? 3.708 0.773 -14.504 1.00 96.44 91 TRP A O 1
ATOM 758 N N . THR A 1 92 ? 5.115 1.402 -16.136 1.00 96.31 92 THR A N 1
ATOM 759 C CA . THR A 1 92 ? 6.068 0.305 -15.964 1.00 96.31 92 THR A CA 1
ATOM 760 C C . THR A 1 92 ? 7.440 0.915 -15.748 1.00 96.31 92 THR A C 1
ATOM 762 O O . THR A 1 92 ? 7.945 1.612 -16.633 1.00 96.31 92 THR A O 1
ATOM 765 N N . THR A 1 93 ? 8.027 0.670 -14.581 1.00 94.12 93 THR A N 1
ATOM 766 C CA . THR A 1 93 ? 9.416 1.008 -14.259 1.00 94.12 93 THR A CA 1
ATOM 767 C C . THR A 1 93 ? 10.255 -0.262 -14.347 1.00 94.12 93 THR A C 1
ATOM 769 O O . THR A 1 93 ? 9.857 -1.307 -13.842 1.00 94.12 93 THR A O 1
ATOM 772 N N . THR A 1 94 ? 11.407 -0.199 -15.003 1.00 93.25 94 THR A N 1
ATOM 773 C CA . THR A 1 94 ? 12.339 -1.325 -15.103 1.00 93.25 94 THR A CA 1
ATOM 774 C C . THR A 1 94 ? 13.709 -0.886 -14.629 1.00 93.25 94 THR A C 1
ATOM 776 O O . THR A 1 94 ? 14.260 0.071 -15.172 1.00 93.25 94 THR A O 1
ATOM 779 N N . LEU A 1 95 ? 14.229 -1.601 -13.638 1.00 90.25 95 LEU A N 1
ATOM 780 C CA . LEU A 1 95 ? 15.590 -1.502 -13.123 1.00 90.25 95 LEU A CA 1
ATOM 781 C C . LEU A 1 95 ? 16.378 -2.684 -13.677 1.00 90.25 95 LEU A C 1
ATOM 783 O O . LEU A 1 95 ? 15.860 -3.800 -13.658 1.00 90.25 95 LEU A O 1
ATOM 787 N N . SER A 1 96 ? 17.588 -2.467 -14.183 1.00 87.75 96 SER A N 1
ATOM 788 C CA . SER A 1 96 ? 18.405 -3.546 -14.750 1.00 87.75 96 SER A CA 1
ATOM 789 C C . SER A 1 96 ? 19.879 -3.418 -14.393 1.00 87.75 96 SER A C 1
ATOM 791 O O . SER A 1 96 ? 20.405 -2.304 -14.334 1.00 87.75 96 SER A O 1
ATOM 793 N N . LYS A 1 97 ? 20.528 -4.572 -14.226 1.00 83.75 97 LYS A N 1
ATOM 794 C CA . LYS A 1 97 ? 21.966 -4.738 -14.003 1.00 83.75 97 LYS A CA 1
ATOM 795 C C . LYS A 1 97 ? 22.400 -6.052 -14.655 1.00 83.75 97 LYS A C 1
ATOM 797 O O . LYS A 1 97 ? 21.995 -7.118 -14.200 1.00 83.75 97 LYS A O 1
ATOM 802 N N . GLY A 1 98 ? 23.171 -5.989 -15.738 1.00 83.00 98 GLY A N 1
ATOM 803 C CA . GLY A 1 98 ? 23.478 -7.174 -16.540 1.00 83.00 98 GLY A CA 1
ATOM 804 C C . GLY A 1 98 ? 22.206 -7.895 -17.009 1.00 83.00 98 GLY A C 1
ATOM 805 O O . GLY A 1 98 ? 21.328 -7.284 -17.622 1.00 83.00 98 GLY A O 1
ATOM 806 N N . ASP A 1 99 ? 22.104 -9.190 -16.698 1.00 83.06 99 ASP A N 1
ATOM 807 C CA . ASP A 1 99 ? 20.944 -10.032 -17.030 1.00 83.06 99 ASP A CA 1
ATOM 808 C C . ASP A 1 99 ? 19.841 -10.020 -15.948 1.00 83.06 99 ASP A C 1
ATOM 810 O O . ASP A 1 99 ? 18.765 -10.605 -16.144 1.00 83.06 99 ASP A O 1
ATOM 814 N N . ASP A 1 100 ? 20.076 -9.328 -14.829 1.00 86.19 100 ASP A N 1
ATOM 815 C CA . ASP A 1 100 ? 19.141 -9.207 -13.714 1.00 86.19 100 ASP A CA 1
ATOM 816 C C . ASP A 1 100 ? 18.276 -7.955 -13.876 1.00 86.19 100 ASP A C 1
ATOM 818 O O . ASP A 1 100 ? 18.721 -6.897 -14.344 1.00 86.19 100 ASP A O 1
ATOM 822 N N . ARG A 1 101 ? 16.999 -8.055 -13.497 1.00 90.12 101 ARG A N 1
ATOM 823 C CA . ARG A 1 101 ? 16.071 -6.921 -13.585 1.00 90.12 101 ARG A CA 1
ATOM 824 C C . ARG A 1 101 ? 14.930 -6.992 -12.585 1.00 90.12 101 ARG A C 1
ATOM 826 O O . ARG A 1 101 ? 14.414 -8.063 -12.275 1.00 90.12 101 ARG A O 1
ATOM 833 N N . ILE A 1 102 ? 14.460 -5.817 -12.189 1.00 90.56 102 ILE A N 1
ATOM 834 C CA . ILE A 1 102 ? 13.226 -5.623 -11.431 1.00 90.56 102 ILE A CA 1
ATOM 835 C C . ILE A 1 102 ? 12.242 -4.899 -12.346 1.00 90.56 102 ILE A C 1
ATOM 837 O O . ILE A 1 102 ? 12.554 -3.842 -12.898 1.00 90.56 102 ILE A O 1
ATOM 841 N N . ILE A 1 103 ? 11.055 -5.471 -12.532 1.00 93.94 103 ILE A N 1
ATOM 842 C CA . ILE A 1 103 ? 9.957 -4.852 -13.281 1.00 93.94 103 ILE A CA 1
ATOM 843 C C . ILE A 1 103 ? 8.859 -4.481 -12.292 1.00 93.94 103 ILE A C 1
ATOM 845 O O . ILE A 1 103 ? 8.381 -5.334 -11.552 1.00 93.94 103 ILE A O 1
ATOM 849 N N . ILE A 1 104 ? 8.467 -3.211 -12.297 1.00 94.62 104 ILE A N 1
ATOM 850 C CA . ILE A 1 104 ? 7.477 -2.635 -11.392 1.00 94.62 104 ILE A CA 1
ATOM 851 C C . ILE A 1 104 ? 6.355 -2.051 -12.245 1.00 94.62 104 ILE A C 1
ATOM 853 O O . ILE A 1 104 ? 6.536 -1.025 -12.904 1.00 94.62 104 ILE A O 1
ATOM 857 N N . ASP A 1 105 ? 5.206 -2.712 -12.246 1.00 96.88 105 ASP A N 1
ATOM 858 C CA . ASP A 1 105 ? 3.985 -2.233 -12.881 1.00 96.88 105 ASP A CA 1
ATOM 859 C C . ASP A 1 105 ? 3.116 -1.530 -11.839 1.00 96.88 105 ASP A C 1
ATOM 861 O O . ASP A 1 105 ? 2.775 -2.122 -10.826 1.00 96.88 105 ASP A O 1
ATOM 865 N N . GLU A 1 106 ? 2.735 -0.276 -12.076 1.00 96.44 106 GLU A N 1
ATOM 866 C CA . GLU A 1 106 ? 1.967 0.537 -11.127 1.00 96.44 106 GLU A CA 1
ATOM 867 C C . GLU A 1 106 ? 0.799 1.243 -11.807 1.00 96.44 106 GLU A C 1
ATOM 869 O O . GLU A 1 106 ? 0.948 1.875 -12.856 1.00 96.44 106 GLU A O 1
ATOM 874 N N . TRP A 1 107 ? -0.373 1.195 -11.179 1.00 96.88 107 TRP A N 1
ATOM 875 C CA . TRP A 1 107 ? -1.578 1.865 -11.653 1.00 96.88 107 TRP A CA 1
ATOM 876 C C . TRP A 1 107 ? -1.928 3.019 -10.729 1.00 96.88 107 TRP A C 1
ATOM 878 O O . TRP A 1 107 ? -2.349 2.832 -9.587 1.00 96.88 107 TRP A O 1
ATOM 888 N N . ALA A 1 108 ? -1.773 4.229 -11.258 1.00 96.12 108 ALA A N 1
ATOM 889 C CA . ALA A 1 108 ? -2.010 5.458 -10.521 1.00 96.12 108 ALA A CA 1
ATOM 890 C C . ALA A 1 108 ? -3.326 6.115 -10.939 1.00 96.12 108 ALA A C 1
ATOM 892 O O . ALA A 1 108 ? -3.619 6.276 -12.132 1.00 96.12 108 ALA A O 1
ATOM 893 N N . ILE A 1 109 ? -4.100 6.545 -9.949 1.00 95.38 109 ILE A N 1
ATOM 894 C CA . ILE A 1 109 ? -5.208 7.483 -10.121 1.00 95.38 109 ILE A CA 1
ATOM 895 C C . ILE A 1 109 ? -4.724 8.887 -9.768 1.00 95.38 109 ILE A C 1
ATOM 897 O O . ILE A 1 109 ? -3.831 9.057 -8.948 1.00 95.38 109 ILE A O 1
ATOM 901 N N . LYS A 1 110 ? -5.309 9.919 -10.386 1.00 93.44 110 LYS A N 1
ATOM 902 C CA . LYS A 1 110 ? -4.906 11.307 -10.128 1.00 93.44 110 LYS A CA 1
ATOM 903 C C . LYS A 1 110 ? -4.987 11.653 -8.636 1.00 93.44 110 LYS A C 1
ATOM 905 O O . LYS A 1 110 ? -4.024 12.177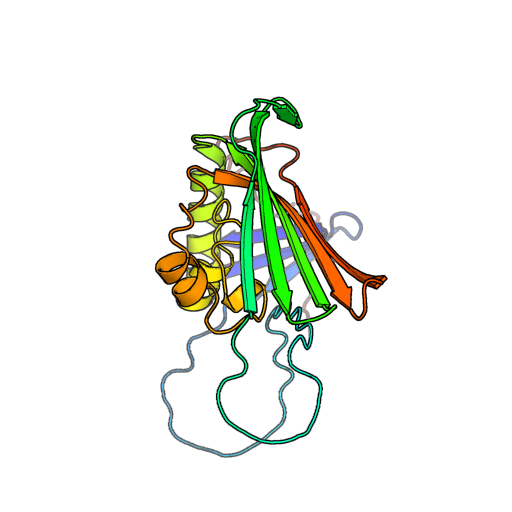 -8.095 1.00 93.44 110 LYS A O 1
ATOM 910 N N . GLU A 1 111 ? -6.134 11.388 -8.019 1.00 91.38 111 GLU A N 1
ATOM 911 C CA . GLU A 1 111 ? -6.413 11.644 -6.605 1.00 91.38 111 GLU A CA 1
ATOM 912 C C . GLU A 1 111 ? -7.483 10.653 -6.124 1.00 91.38 111 GLU A C 1
ATOM 914 O O . GLU A 1 111 ? -8.495 10.461 -6.805 1.00 91.38 111 GLU A O 1
ATOM 919 N N . LEU A 1 112 ? -7.281 10.069 -4.944 1.00 93.69 112 LEU A N 1
ATOM 920 C CA . LEU A 1 112 ? -8.226 9.212 -4.237 1.00 93.69 112 LEU A CA 1
ATOM 921 C C . LEU A 1 112 ? -8.332 9.671 -2.773 1.00 93.69 112 LEU A C 1
ATOM 923 O O . LEU A 1 112 ? -7.641 9.146 -1.899 1.00 93.69 112 LEU A O 1
ATOM 927 N N . PRO A 1 113 ? -9.198 10.661 -2.476 1.00 93.12 113 PRO A N 1
ATOM 928 C CA . PRO A 1 113 ? -9.293 11.259 -1.143 1.00 93.12 113 PRO A CA 1
ATOM 929 C C . PRO A 1 113 ? -9.548 10.254 -0.015 1.00 93.12 113 PRO A C 1
ATOM 931 O O . PRO A 1 113 ? -8.997 10.413 1.070 1.00 93.12 113 PRO A O 1
ATOM 934 N N . LEU A 1 114 ? -10.332 9.202 -0.276 1.00 93.94 114 LEU A N 1
ATOM 935 C CA . LEU A 1 114 ? -10.590 8.147 0.708 1.00 93.94 114 LEU A CA 1
ATOM 936 C C . LEU A 1 114 ? -9.322 7.373 1.085 1.00 93.94 114 LEU A C 1
ATOM 938 O O . LEU A 1 114 ? -9.155 7.036 2.251 1.00 93.94 114 LEU A O 1
ATOM 942 N N . LEU A 1 115 ? -8.402 7.146 0.141 1.00 93.19 115 LEU A N 1
ATOM 943 C CA . LEU A 1 115 ? -7.142 6.455 0.427 1.00 93.19 115 LEU A CA 1
ATOM 944 C C . LEU A 1 115 ? -6.248 7.306 1.326 1.00 93.19 115 LEU A C 1
ATOM 946 O O . LEU A 1 115 ? -5.631 6.787 2.245 1.00 93.19 115 LEU A O 1
ATOM 950 N N . ARG A 1 116 ? -6.237 8.625 1.110 1.00 91.69 116 ARG A N 1
ATOM 951 C CA . ARG A 1 116 ? -5.501 9.569 1.964 1.00 91.69 116 ARG A CA 1
ATOM 952 C C . ARG A 1 116 ? -6.089 9.664 3.366 1.00 91.69 116 ARG A C 1
ATOM 954 O O . ARG A 1 116 ? -5.340 9.815 4.323 1.00 91.69 116 ARG A O 1
ATOM 961 N N . LEU A 1 117 ? -7.414 9.583 3.489 1.00 93.25 117 LEU A N 1
ATOM 962 C CA . LEU A 1 117 ? -8.072 9.506 4.791 1.00 93.25 117 LEU A CA 1
ATOM 963 C C . LEU A 1 117 ? -7.683 8.212 5.517 1.00 93.25 117 LEU A C 1
ATOM 965 O O . LEU A 1 117 ? -7.296 8.273 6.678 1.00 93.25 117 LEU A O 1
ATOM 969 N N . ALA A 1 118 ? -7.730 7.070 4.825 1.00 91.31 118 ALA A N 1
ATOM 970 C CA . ALA A 1 118 ? -7.311 5.784 5.380 1.00 91.31 118 ALA A CA 1
ATOM 971 C C . ALA A 1 118 ? -5.833 5.794 5.815 1.00 91.31 118 ALA A C 1
ATOM 973 O O . ALA A 1 118 ? -5.530 5.381 6.928 1.00 91.31 118 ALA A O 1
ATOM 974 N N . ASP A 1 119 ? -4.938 6.334 4.981 1.00 91.25 119 ASP A N 1
ATOM 975 C CA . ASP A 1 119 ? -3.510 6.527 5.284 1.00 91.25 119 ASP A CA 1
ATOM 976 C C . ASP A 1 119 ? -3.309 7.386 6.541 1.00 91.25 119 ASP A C 1
ATOM 978 O O . ASP A 1 119 ? -2.556 7.015 7.438 1.00 91.25 119 ASP A O 1
ATOM 982 N N . SER A 1 120 ? -4.033 8.506 6.647 1.00 92.00 120 SER A N 1
ATOM 983 C CA . SER A 1 120 ? -3.962 9.402 7.807 1.00 92.00 120 SER A CA 1
ATOM 984 C C . SER A 1 120 ? -4.415 8.718 9.095 1.00 92.00 120 SER A C 1
ATOM 986 O O . SER A 1 120 ? -3.725 8.818 10.106 1.00 92.00 120 SER A O 1
ATOM 988 N N . LEU A 1 121 ? -5.549 8.010 9.062 1.00 90.75 121 LEU A N 1
ATOM 989 C CA . LEU A 1 121 ? -6.079 7.289 10.223 1.00 90.75 121 LEU A CA 1
ATOM 990 C C . LEU A 1 121 ? -5.142 6.152 10.649 1.00 90.75 121 LEU A C 1
ATOM 992 O O . LEU A 1 121 ? -4.843 6.010 11.831 1.00 90.75 121 LEU A O 1
ATOM 996 N N . ASN A 1 122 ? -4.628 5.383 9.685 1.00 89.69 122 ASN A N 1
ATOM 997 C CA . ASN A 1 122 ? -3.663 4.321 9.953 1.00 89.69 122 ASN A CA 1
ATOM 998 C C . ASN A 1 122 ? -2.373 4.885 10.564 1.00 89.69 122 ASN A C 1
ATOM 1000 O O . ASN A 1 122 ? -1.870 4.356 11.550 1.00 89.69 122 ASN A O 1
ATOM 1004 N N . ARG A 1 123 ? -1.865 6.002 10.030 1.00 91.38 123 ARG A N 1
ATOM 1005 C CA . ARG A 1 123 ? -0.677 6.674 10.566 1.00 91.38 123 ARG A CA 1
ATOM 1006 C C . ARG A 1 123 ? -0.888 7.158 12.001 1.00 91.38 123 ARG A C 1
ATOM 1008 O O . ARG A 1 123 ? 0.025 7.026 12.805 1.00 91.38 123 ARG A O 1
ATOM 1015 N N . GLU A 1 124 ? -2.055 7.707 12.339 1.00 91.12 124 GLU A N 1
ATOM 1016 C CA . GLU A 1 124 ? -2.366 8.123 13.717 1.00 91.12 124 GLU A CA 1
ATOM 1017 C C . GLU A 1 124 ? -2.368 6.941 14.695 1.00 91.12 124 GLU A C 1
ATOM 1019 O O . GLU A 1 124 ? -1.772 7.040 15.768 1.00 91.12 124 GLU A O 1
ATOM 1024 N N . ILE A 1 125 ? -2.979 5.818 14.306 1.00 89.19 125 ILE A N 1
ATOM 1025 C CA . ILE A 1 125 ? -2.992 4.581 15.099 1.00 89.19 125 ILE A CA 1
ATOM 1026 C C . ILE A 1 125 ? -1.566 4.068 15.322 1.00 89.19 125 ILE A C 1
ATOM 1028 O O . ILE A 1 125 ? -1.165 3.816 16.457 1.00 89.19 125 ILE A O 1
ATOM 1032 N N . GLU A 1 126 ? -0.783 3.947 14.253 1.00 88.75 126 GLU A N 1
ATOM 1033 C CA . GLU A 1 126 ? 0.561 3.378 14.326 1.00 88.75 126 GLU A CA 1
ATOM 1034 C C . GLU A 1 126 ? 1.550 4.274 15.079 1.00 88.75 126 GLU A C 1
ATOM 1036 O O . GLU A 1 126 ? 2.362 3.779 15.859 1.00 88.75 126 GLU A O 1
ATOM 1041 N N . LEU A 1 127 ? 1.448 5.599 14.932 1.00 88.62 127 LEU A N 1
ATOM 1042 C CA . LEU A 1 127 ? 2.224 6.526 15.758 1.00 88.62 127 LEU A CA 1
ATOM 1043 C C . LEU A 1 127 ? 1.889 6.367 17.240 1.00 88.62 127 LEU A C 1
ATOM 1045 O O . LEU A 1 127 ? 2.788 6.361 18.077 1.00 88.62 127 LEU A O 1
ATOM 1049 N N . ALA A 1 128 ? 0.606 6.220 17.581 1.00 86.88 128 ALA A N 1
ATOM 1050 C CA . ALA A 1 128 ? 0.202 6.039 18.969 1.00 86.88 128 ALA A CA 1
ATOM 1051 C C . ALA A 1 128 ? 0.789 4.755 19.578 1.00 86.88 128 ALA A C 1
ATOM 1053 O O . ALA A 1 128 ? 1.131 4.752 20.765 1.00 86.88 128 ALA A O 1
ATOM 1054 N N . ARG A 1 129 ? 0.960 3.713 18.755 1.00 85.06 129 ARG A N 1
ATOM 1055 C CA . ARG A 1 129 ? 1.610 2.439 19.097 1.00 85.06 129 ARG A CA 1
ATOM 1056 C C . ARG A 1 129 ? 3.135 2.499 19.174 1.00 85.06 129 ARG A C 1
ATOM 1058 O O . ARG A 1 129 ? 3.731 1.491 19.531 1.00 85.06 129 ARG A O 1
ATOM 1065 N N . GLY A 1 130 ? 3.758 3.635 18.859 1.00 83.62 130 GLY A N 1
ATOM 1066 C CA . GLY A 1 130 ? 5.213 3.802 18.900 1.00 83.62 130 GLY A CA 1
ATOM 1067 C C . GLY A 1 130 ? 5.930 3.438 17.598 1.00 83.62 130 GLY A C 1
ATOM 1068 O O . GLY A 1 130 ? 7.159 3.370 17.584 1.00 83.62 130 GLY A O 1
ATOM 1069 N N . THR A 1 131 ? 5.209 3.220 16.492 1.00 85.75 131 THR A N 1
ATOM 1070 C CA . THR A 1 131 ? 5.844 2.982 15.189 1.00 85.75 131 THR A CA 1
ATOM 1071 C C . THR A 1 131 ? 6.565 4.260 14.729 1.00 85.75 131 THR A C 1
ATOM 1073 O O . THR A 1 131 ? 5.919 5.306 14.603 1.00 85.75 131 THR A O 1
ATOM 1076 N N . PRO A 1 132 ? 7.885 4.222 14.445 1.00 86.56 132 PRO A N 1
ATOM 1077 C CA . PRO A 1 132 ? 8.628 5.414 14.049 1.00 86.56 132 PRO A CA 1
ATOM 1078 C C . PRO A 1 132 ? 8.101 6.031 12.752 1.00 86.56 132 PRO A C 1
ATOM 1080 O O . PRO A 1 132 ? 7.797 5.325 11.788 1.00 86.56 132 PRO A O 1
ATOM 1083 N N . ASP A 1 133 ? 8.082 7.364 12.676 1.00 83.88 133 ASP A N 1
ATOM 1084 C CA . ASP A 1 133 ? 7.572 8.071 11.493 1.00 83.88 133 ASP A CA 1
ATOM 1085 C C . ASP A 1 133 ? 8.338 7.726 10.203 1.00 83.88 133 ASP A C 1
ATOM 1087 O O . ASP A 1 133 ? 7.763 7.683 9.117 1.00 83.88 133 ASP A O 1
ATOM 1091 N N . SER A 1 134 ? 9.635 7.423 10.310 1.00 83.12 134 SER A N 1
ATOM 1092 C CA . SER A 1 134 ? 10.449 6.954 9.182 1.00 83.12 134 SER A CA 1
ATOM 1093 C C . SER A 1 134 ? 9.887 5.676 8.555 1.00 83.12 134 SER A C 1
ATOM 1095 O O . SER A 1 134 ? 9.820 5.588 7.331 1.00 83.12 134 SER A O 1
ATOM 1097 N N . ILE A 1 135 ? 9.417 4.729 9.372 1.00 83.56 135 ILE A N 1
ATOM 1098 C CA . ILE A 1 135 ? 8.802 3.475 8.921 1.00 83.56 135 ILE A CA 1
ATOM 1099 C C . ILE A 1 135 ? 7.442 3.746 8.271 1.00 83.56 135 ILE A C 1
ATOM 1101 O O . ILE A 1 135 ? 7.150 3.236 7.190 1.00 83.56 135 ILE A O 1
ATOM 1105 N N . LEU A 1 136 ? 6.629 4.621 8.864 1.00 84.75 136 LEU A N 1
ATOM 1106 C CA . LEU A 1 136 ? 5.316 4.978 8.312 1.00 84.75 136 LEU A CA 1
ATOM 1107 C C . LEU A 1 136 ? 5.425 5.683 6.957 1.00 84.75 136 LEU A C 1
ATOM 1109 O O . LEU A 1 136 ? 4.621 5.443 6.058 1.00 84.75 136 LEU A O 1
ATOM 1113 N N . ASN A 1 137 ? 6.467 6.492 6.762 1.00 83.31 137 ASN A N 1
ATOM 1114 C CA . ASN A 1 137 ? 6.746 7.134 5.480 1.00 83.31 137 ASN A CA 1
ATOM 1115 C C . ASN A 1 137 ? 7.156 6.143 4.372 1.00 83.31 137 ASN A C 1
ATOM 1117 O O . ASN A 1 137 ? 7.008 6.469 3.185 1.00 83.31 137 ASN A O 1
ATOM 1121 N N . ILE A 1 138 ? 7.660 4.953 4.724 1.00 81.00 138 ILE A N 1
ATOM 1122 C CA . ILE A 1 138 ? 7.933 3.861 3.777 1.00 81.00 138 ILE A CA 1
ATOM 1123 C C . ILE A 1 138 ? 6.609 3.211 3.357 1.00 81.00 138 ILE A C 1
ATOM 1125 O O . ILE A 1 138 ? 6.358 3.062 2.166 1.00 81.00 138 ILE A O 1
ATOM 1129 N N . PHE A 1 139 ? 5.723 2.890 4.299 1.00 78.81 139 PHE A N 1
ATOM 1130 C CA . PHE A 1 139 ? 4.483 2.149 4.014 1.00 78.81 139 PHE A CA 1
ATOM 1131 C C . PHE A 1 139 ? 3.270 3.016 3.657 1.00 78.81 139 PHE A C 1
ATOM 1133 O O . PHE A 1 139 ? 2.149 2.515 3.581 1.00 78.81 139 PHE A O 1
ATOM 1140 N N . ARG A 1 140 ? 3.489 4.308 3.403 1.00 85.25 140 ARG A N 1
ATOM 1141 C CA . ARG A 1 140 ? 2.439 5.260 3.042 1.00 85.25 140 ARG A CA 1
ATOM 1142 C C . ARG A 1 140 ? 1.594 4.761 1.868 1.00 85.25 140 ARG A C 1
ATOM 1144 O O . ARG A 1 140 ? 2.113 4.505 0.773 1.00 85.25 140 ARG A O 1
ATOM 1151 N N . PHE A 1 141 ? 0.280 4.705 2.056 1.00 88.19 141 PHE A N 1
ATOM 1152 C CA . PHE A 1 141 ? -0.628 4.267 1.003 1.00 88.19 141 PHE A CA 1
ATOM 1153 C C . PHE A 1 141 ? -0.575 5.216 -0.195 1.00 88.19 141 PHE A C 1
ATOM 1155 O O . PHE A 1 141 ? -0.466 6.436 -0.067 1.00 88.19 141 PHE A O 1
ATOM 1162 N N . GLY A 1 142 ? -0.640 4.648 -1.398 1.00 88.19 142 GLY A N 1
ATOM 1163 C CA . GLY A 1 142 ? -0.615 5.427 -2.632 1.00 88.19 142 GLY A CA 1
ATOM 1164 C C . GLY A 1 142 ? 0.762 5.939 -3.064 1.00 88.19 142 GLY A C 1
ATOM 1165 O O . GLY A 1 142 ? 0.857 6.465 -4.170 1.00 88.19 142 GLY A O 1
ATOM 1166 N N . LYS A 1 143 ? 1.830 5.770 -2.265 1.00 87.38 143 LYS A N 1
ATOM 1167 C CA . LYS A 1 143 ? 3.186 6.246 -2.612 1.00 87.38 143 LYS A CA 1
ATOM 1168 C C . LYS A 1 143 ? 3.797 5.509 -3.814 1.00 87.38 143 LYS A C 1
ATOM 1170 O O . LYS A 1 143 ? 4.569 6.103 -4.572 1.00 87.38 143 LYS A O 1
ATOM 1175 N N . GLY A 1 144 ? 3.408 4.248 -4.003 1.00 86.06 144 GLY A N 1
ATOM 1176 C CA . GLY A 1 144 ? 3.972 3.361 -5.019 1.00 86.06 144 GLY A CA 1
ATOM 1177 C C . GLY A 1 144 ? 5.278 2.695 -4.578 1.00 86.06 144 GLY A C 1
ATOM 1178 O O . GLY A 1 144 ? 5.932 3.128 -3.630 1.00 86.06 144 GLY A O 1
ATOM 1179 N N . PHE A 1 145 ? 5.641 1.631 -5.285 1.00 85.50 145 PHE A N 1
ATOM 1180 C CA . PHE A 1 145 ? 6.852 0.841 -5.085 1.00 85.50 145 PHE A CA 1
ATOM 1181 C C . PHE A 1 145 ? 8.068 1.504 -5.734 1.00 85.50 145 PHE A C 1
ATOM 1183 O O . PHE A 1 145 ? 9.123 1.586 -5.117 1.00 85.50 145 PHE A O 1
ATOM 1190 N N . SER A 1 146 ? 7.934 2.038 -6.955 1.00 80.44 146 SER A N 1
ATOM 1191 C CA . SER A 1 146 ? 9.087 2.591 -7.690 1.00 80.44 146 SER A CA 1
ATOM 1192 C C . SER A 1 146 ? 9.567 3.958 -7.193 1.00 80.44 146 SER A C 1
ATOM 1194 O O . SER A 1 146 ? 10.572 4.463 -7.684 1.00 80.44 146 SER A O 1
ATOM 1196 N N . ASN A 1 147 ? 8.857 4.554 -6.234 1.00 74.06 147 ASN A N 1
ATOM 1197 C CA . ASN A 1 147 ? 9.253 5.775 -5.528 1.00 74.06 147 ASN A CA 1
ATOM 1198 C C . ASN A 1 147 ? 9.750 5.461 -4.098 1.00 74.06 147 ASN A C 1
ATOM 1200 O O . ASN A 1 147 ? 9.614 6.296 -3.198 1.00 74.06 147 ASN A O 1
ATOM 1204 N N . ASN A 1 148 ? 10.183 4.221 -3.846 1.00 74.81 148 ASN A N 1
ATOM 1205 C CA . ASN A 1 148 ? 10.519 3.744 -2.512 1.00 74.81 148 ASN A CA 1
ATOM 1206 C C . ASN A 1 148 ? 11.730 2.802 -2.536 1.00 74.81 148 ASN A C 1
ATOM 1208 O O . ASN A 1 148 ? 11.586 1.584 -2.637 1.00 74.81 148 ASN A O 1
ATOM 1212 N N . GLU A 1 149 ? 12.924 3.386 -2.425 1.00 73.50 149 GLU A N 1
ATOM 1213 C CA . GLU A 1 149 ? 14.190 2.645 -2.386 1.00 73.50 149 GLU A CA 1
ATOM 1214 C C . GLU A 1 149 ? 14.246 1.613 -1.252 1.00 73.50 149 GLU A C 1
ATOM 1216 O O . GLU A 1 149 ? 14.700 0.490 -1.465 1.00 73.50 149 GLU A O 1
ATOM 1221 N N . THR A 1 150 ? 13.717 1.956 -0.071 1.00 71.69 150 THR A N 1
ATOM 1222 C CA . THR A 1 150 ? 13.778 1.100 1.120 1.00 71.69 150 THR A CA 1
ATOM 1223 C C . THR A 1 150 ? 12.871 -0.117 0.994 1.00 71.69 150 THR A C 1
ATOM 1225 O O . THR A 1 150 ? 13.230 -1.199 1.435 1.00 71.69 150 THR A O 1
ATOM 1228 N N . LEU A 1 151 ? 11.701 0.039 0.370 1.00 70.94 151 LEU A N 1
ATOM 1229 C CA . LEU A 1 151 ? 10.755 -1.062 0.175 1.00 70.94 151 LEU A CA 1
ATOM 1230 C C . LEU A 1 151 ? 11.245 -2.093 -0.847 1.00 70.94 151 LEU A C 1
ATOM 1232 O O . LEU A 1 151 ? 10.840 -3.251 -0.792 1.00 70.94 151 LEU A O 1
ATOM 1236 N N . LEU A 1 152 ? 12.070 -1.664 -1.800 1.00 72.81 152 LEU A N 1
ATOM 1237 C CA . LEU A 1 152 ? 12.629 -2.536 -2.830 1.00 72.81 152 LEU A CA 1
ATOM 1238 C C . LEU A 1 152 ? 14.010 -3.088 -2.461 1.00 72.81 152 LEU A C 1
ATOM 1240 O O . LEU A 1 152 ? 14.500 -3.946 -3.188 1.00 72.81 152 LEU A O 1
ATOM 1244 N N . ASP A 1 153 ? 14.612 -2.604 -1.369 1.00 74.06 153 ASP A N 1
ATOM 1245 C CA . ASP A 1 153 ? 15.995 -2.899 -0.973 1.00 74.06 153 ASP A CA 1
ATOM 1246 C C . ASP A 1 153 ? 16.995 -2.595 -2.108 1.00 74.06 153 ASP A C 1
ATOM 1248 O O . ASP A 1 153 ? 17.902 -3.366 -2.417 1.00 74.06 153 ASP A O 1
ATOM 1252 N N . VAL A 1 154 ? 16.794 -1.452 -2.782 1.00 73.19 154 VAL A N 1
ATOM 1253 C CA . VAL A 1 154 ? 17.644 -0.990 -3.891 1.00 73.19 154 VAL A CA 1
ATOM 1254 C C . VAL A 1 154 ? 18.283 0.353 -3.524 1.00 73.19 154 VAL A C 1
ATOM 1256 O O . VAL A 1 154 ? 17.743 1.409 -3.874 1.00 73.19 154 VAL A O 1
ATOM 1259 N N . PRO A 1 155 ? 19.430 0.348 -2.817 1.00 72.69 155 PRO A N 1
ATOM 1260 C CA . PRO A 1 155 ? 20.144 1.571 -2.468 1.00 72.69 155 PRO A CA 1
ATOM 1261 C C . PRO A 1 155 ? 20.486 2.411 -3.706 1.00 72.69 155 PRO A C 1
ATOM 1263 O O . PRO A 1 155 ? 20.943 1.883 -4.720 1.00 72.69 155 PRO A O 1
ATOM 1266 N N . GLY A 1 156 ? 20.281 3.729 -3.627 1.00 72.75 156 GLY A N 1
ATOM 1267 C CA . GLY A 1 156 ? 20.624 4.657 -4.711 1.00 72.75 156 GLY A CA 1
ATOM 1268 C C . GLY A 1 156 ? 19.585 4.747 -5.835 1.00 72.75 156 GLY A C 1
ATOM 1269 O O . GLY A 1 156 ? 19.808 5.477 -6.804 1.00 72.75 156 GLY A O 1
ATOM 1270 N N . LEU A 1 157 ? 18.436 4.070 -5.707 1.00 77.56 157 LEU A N 1
ATOM 1271 C CA . LEU A 1 157 ? 17.333 4.158 -6.667 1.00 77.56 157 LEU A CA 1
ATOM 1272 C C . LEU A 1 157 ? 16.857 5.604 -6.868 1.00 77.56 157 LEU A C 1
ATOM 1274 O O . LEU A 1 157 ? 16.677 6.033 -8.009 1.00 77.56 157 LEU A O 1
ATOM 1278 N N . ASP A 1 158 ? 16.693 6.366 -5.786 1.00 77.69 158 ASP A N 1
ATOM 1279 C CA . ASP A 1 158 ? 16.224 7.754 -5.861 1.00 77.69 158 ASP A CA 1
ATOM 1280 C C . ASP A 1 158 ? 17.220 8.639 -6.628 1.00 77.69 158 ASP A C 1
ATOM 1282 O O . ASP A 1 158 ? 16.835 9.403 -7.519 1.00 77.69 158 ASP A O 1
ATOM 1286 N N . SER A 1 159 ? 18.520 8.474 -6.358 1.00 78.88 159 SER A N 1
ATOM 1287 C CA . SER A 1 159 ? 19.586 9.176 -7.085 1.00 78.88 159 SER A CA 1
ATOM 1288 C C . SER A 1 159 ? 19.629 8.788 -8.563 1.00 78.88 159 SER A C 1
ATOM 1290 O O . SER A 1 159 ? 19.812 9.648 -9.428 1.00 78.88 159 SER A O 1
ATOM 1292 N N . LEU A 1 160 ? 19.411 7.510 -8.879 1.00 79.12 160 LEU A N 1
ATOM 1293 C CA . LEU A 1 160 ? 19.370 7.032 -10.255 1.00 79.12 160 LEU A CA 1
ATOM 1294 C C . LEU A 1 160 ? 18.157 7.585 -11.016 1.00 79.12 160 LEU A C 1
ATOM 1296 O O . LEU A 1 160 ? 18.298 7.982 -12.176 1.00 79.12 160 LEU A O 1
ATOM 1300 N N . ILE A 1 161 ? 16.980 7.643 -10.385 1.00 82.94 161 ILE A N 1
ATOM 1301 C CA . ILE A 1 161 ? 15.772 8.261 -10.955 1.00 82.94 161 ILE A CA 1
ATOM 1302 C C . ILE A 1 161 ? 16.044 9.729 -11.299 1.00 82.94 161 ILE A C 1
ATOM 1304 O O . ILE A 1 161 ? 15.697 10.173 -12.400 1.00 82.94 161 ILE A O 1
ATOM 1308 N N . GLU A 1 162 ? 16.684 10.462 -10.383 1.00 82.12 162 GLU A N 1
ATOM 1309 C CA . GLU A 1 162 ? 17.031 11.873 -10.558 1.00 82.12 162 GLU A CA 1
ATOM 1310 C C . GLU A 1 162 ? 18.005 12.079 -11.728 1.00 82.12 162 GLU A C 1
ATOM 1312 O O . GLU A 1 162 ? 17.695 12.823 -12.664 1.00 82.12 162 GLU A O 1
ATOM 1317 N N . VAL A 1 163 ? 19.144 11.376 -11.729 1.00 84.31 163 VAL A N 1
ATOM 1318 C CA . VAL A 1 163 ? 20.163 11.463 -12.792 1.00 84.31 163 VAL A CA 1
ATOM 1319 C C . VAL A 1 163 ? 19.621 11.019 -14.152 1.00 84.31 163 VAL A C 1
ATOM 1321 O O . VAL A 1 163 ? 19.965 11.612 -15.177 1.00 84.31 163 VAL A O 1
ATOM 1324 N N . SER A 1 164 ? 18.736 10.022 -14.177 1.00 83.88 164 SER A N 1
ATOM 1325 C CA . SER A 1 164 ? 18.124 9.512 -15.412 1.00 83.88 164 SER A CA 1
ATOM 1326 C C . SER A 1 164 ? 16.991 10.401 -15.936 1.00 83.88 164 SER A C 1
ATOM 1328 O O . SER A 1 164 ? 16.423 10.126 -16.995 1.00 83.88 164 SER A O 1
ATOM 1330 N N . GLY A 1 165 ? 16.632 11.469 -15.211 1.00 84.50 165 GLY A N 1
ATOM 1331 C CA . GLY A 1 165 ? 15.571 12.398 -15.598 1.00 84.50 165 GLY A CA 1
ATOM 1332 C C . GLY A 1 165 ? 14.182 11.754 -15.645 1.00 84.50 165 GLY A C 1
ATOM 1333 O O . GLY A 1 165 ? 13.297 12.232 -16.367 1.00 84.50 165 GLY A O 1
ATOM 1334 N N . ILE A 1 166 ? 13.979 10.659 -14.906 1.00 86.94 166 ILE A N 1
ATOM 1335 C CA . ILE A 1 166 ? 12.701 9.954 -14.865 1.00 86.94 166 ILE A CA 1
ATOM 1336 C C . ILE A 1 166 ? 11.732 10.745 -13.999 1.00 86.94 166 ILE A C 1
ATOM 1338 O O . ILE A 1 166 ? 11.976 11.042 -12.834 1.00 86.94 166 ILE A O 1
ATOM 1342 N N . LYS A 1 167 ? 10.580 11.082 -14.578 1.00 86.00 167 LYS A N 1
ATOM 1343 C CA . LYS A 1 167 ? 9.537 11.802 -13.849 1.00 86.00 167 LYS A CA 1
ATOM 1344 C C . LYS A 1 167 ? 8.861 10.865 -12.844 1.00 86.00 167 LYS A C 1
ATOM 1346 O O . LYS A 1 167 ? 8.439 9.777 -13.257 1.00 86.00 167 LYS A O 1
ATOM 1351 N N . PRO A 1 168 ? 8.689 11.283 -11.577 1.00 85.00 168 PRO A N 1
ATOM 1352 C CA . PRO A 1 168 ? 7.907 10.536 -10.600 1.00 85.00 168 PRO A CA 1
ATOM 1353 C C . PRO A 1 168 ? 6.488 10.263 -11.099 1.00 85.00 168 PRO A C 1
ATOM 1355 O O . PRO A 1 168 ? 5.887 11.090 -11.797 1.00 85.00 168 PRO A O 1
ATOM 1358 N N . ILE A 1 169 ? 5.944 9.107 -10.725 1.00 90.00 169 ILE A N 1
ATOM 1359 C CA . ILE A 1 169 ? 4.529 8.813 -10.950 1.00 90.00 169 ILE A CA 1
ATOM 1360 C C . ILE A 1 169 ? 3.725 9.763 -10.061 1.00 90.00 169 ILE A C 1
ATOM 1362 O O . ILE A 1 169 ? 3.954 9.848 -8.859 1.00 90.00 169 ILE A O 1
ATOM 1366 N N . THR A 1 170 ? 2.810 10.518 -10.668 1.00 87.62 170 THR A N 1
ATOM 1367 C CA . THR A 1 170 ? 1.957 11.464 -9.939 1.00 87.62 170 THR A CA 1
ATOM 1368 C C . THR A 1 170 ? 0.616 10.832 -9.592 1.00 87.62 170 THR A C 1
ATOM 1370 O O . THR A 1 170 ? 0.084 10.029 -10.362 1.00 87.62 170 THR A O 1
ATOM 1373 N N . GLY A 1 171 ? 0.049 11.262 -8.466 1.00 91.56 171 GLY A N 1
ATOM 1374 C CA . GLY A 1 171 ? -1.222 10.768 -7.949 1.00 91.56 171 GLY A CA 1
ATOM 1375 C C . GLY A 1 171 ? -1.044 9.668 -6.911 1.00 91.56 171 GLY A C 1
ATOM 1376 O O . GLY A 1 171 ? 0.014 9.576 -6.296 1.00 91.56 171 GLY A O 1
ATOM 1377 N N . ASP A 1 172 ? -2.091 8.876 -6.708 1.00 93.88 172 ASP A N 1
ATOM 1378 C CA . ASP A 1 172 ? -2.125 7.810 -5.712 1.00 93.88 172 ASP A CA 1
ATOM 1379 C C . ASP A 1 172 ? -2.082 6.444 -6.436 1.00 93.88 172 ASP A C 1
ATOM 1381 O O . ASP A 1 172 ? -2.922 6.152 -7.294 1.00 93.88 172 ASP A O 1
ATOM 1385 N N . VAL A 1 173 ? -1.078 5.615 -6.138 1.00 94.56 173 VAL A N 1
ATOM 1386 C CA . VAL A 1 173 ? -0.934 4.257 -6.693 1.00 94.56 173 VAL A CA 1
ATOM 1387 C C . VAL A 1 173 ? -1.889 3.304 -5.976 1.00 94.56 173 VAL A C 1
ATOM 1389 O O . VAL A 1 173 ? -1.750 3.065 -4.780 1.00 94.56 173 VAL A O 1
ATOM 1392 N N . ILE A 1 174 ? -2.865 2.756 -6.702 1.00 94.50 174 ILE A N 1
ATOM 1393 C CA . ILE A 1 174 ? -3.895 1.869 -6.131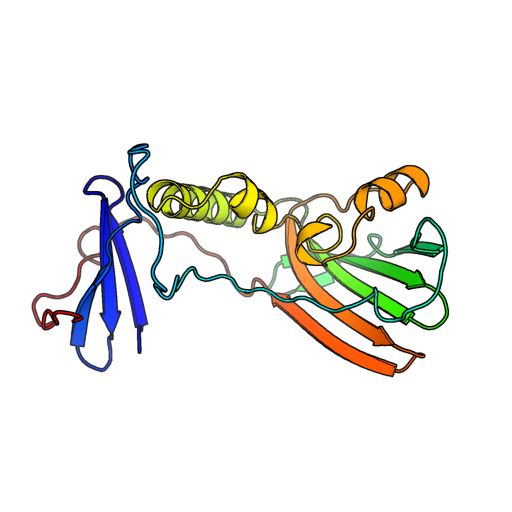 1.00 94.50 174 ILE A CA 1
ATOM 1394 C C . ILE A 1 174 ? -3.624 0.388 -6.386 1.00 94.50 174 ILE A C 1
ATOM 1396 O O . ILE A 1 174 ? -4.252 -0.464 -5.775 1.00 94.50 174 ILE A O 1
ATOM 1400 N N . LYS A 1 175 ? -2.709 0.078 -7.302 1.00 95.31 175 LYS A N 1
ATOM 1401 C CA . LYS A 1 175 ? -2.249 -1.277 -7.577 1.00 95.31 175 LYS A CA 1
ATOM 1402 C C . LYS A 1 175 ? -0.790 -1.211 -7.979 1.00 95.31 175 LYS A C 1
ATOM 1404 O O . LYS A 1 175 ? -0.415 -0.314 -8.741 1.00 95.31 175 LYS A O 1
ATOM 1409 N N . GLY A 1 176 ? 0.006 -2.165 -7.524 1.00 94.38 176 GLY A N 1
ATOM 1410 C CA . GLY A 1 176 ? 1.331 -2.368 -8.078 1.00 94.38 176 GLY A CA 1
ATOM 1411 C C . GLY A 1 176 ? 1.766 -3.819 -7.999 1.00 94.38 176 GLY A C 1
ATOM 1412 O O . GLY A 1 176 ? 1.445 -4.506 -7.037 1.00 94.38 176 GLY A O 1
ATOM 1413 N N . ASP A 1 177 ? 2.488 -4.256 -9.021 1.00 94.88 177 ASP A N 1
ATOM 1414 C CA . ASP A 1 177 ? 3.032 -5.598 -9.157 1.00 94.88 177 ASP A CA 1
ATOM 1415 C C . ASP A 1 177 ? 4.546 -5.476 -9.395 1.00 94.88 177 ASP A C 1
ATOM 1417 O O . ASP A 1 177 ? 4.994 -4.833 -10.347 1.00 94.88 177 ASP A O 1
ATOM 1421 N N . VAL A 1 178 ? 5.340 -6.086 -8.520 1.00 92.69 178 VAL A N 1
ATOM 1422 C CA . VAL A 1 178 ? 6.803 -6.131 -8.585 1.00 92.69 178 VAL A CA 1
ATOM 1423 C C . VAL A 1 178 ? 7.220 -7.540 -8.981 1.00 92.69 178 VAL A C 1
ATOM 1425 O O . VAL A 1 178 ? 6.768 -8.521 -8.398 1.00 92.69 178 VAL A O 1
ATOM 1428 N N . SER A 1 179 ? 8.079 -7.650 -9.989 1.00 93.19 179 SER A N 1
ATOM 1429 C CA . SER A 1 179 ? 8.618 -8.912 -10.494 1.00 93.19 179 SER A CA 1
ATOM 1430 C C . SER A 1 179 ? 10.140 -8.864 -10.534 1.00 93.19 179 SER A C 1
ATOM 1432 O O . SER A 1 179 ? 10.719 -7.980 -11.167 1.00 93.19 179 SER A O 1
ATOM 1434 N N . PHE A 1 180 ? 10.771 -9.852 -9.908 1.00 89.62 180 PHE A N 1
ATOM 1435 C CA . PHE A 1 180 ? 12.219 -10.015 -9.847 1.00 89.62 180 PHE A CA 1
ATOM 1436 C C . PHE A 1 180 ? 12.676 -11.067 -10.850 1.00 89.62 180 PHE A C 1
ATOM 1438 O O . PHE A 1 180 ? 12.090 -12.154 -10.950 1.00 89.62 180 PHE A O 1
ATOM 1445 N N . PHE A 1 181 ? 13.737 -10.742 -11.580 1.00 88.50 181 PHE A N 1
ATOM 1446 C CA . PHE A 1 181 ? 14.375 -11.629 -12.535 1.00 88.50 181 PHE A CA 1
ATOM 1447 C C . PHE A 1 181 ? 15.875 -11.690 -12.269 1.00 88.50 181 PHE A C 1
ATOM 1449 O O . PHE A 1 181 ? 16.510 -10.645 -12.140 1.00 88.50 181 PHE A O 1
ATOM 1456 N N . GLU A 1 182 ? 16.419 -12.901 -12.291 1.00 87.25 182 GLU A N 1
ATOM 1457 C CA . GLU A 1 182 ? 17.858 -13.162 -12.237 1.00 87.25 182 GLU A CA 1
ATOM 1458 C C . GLU A 1 182 ? 18.255 -14.029 -13.429 1.00 87.25 182 GLU A C 1
ATOM 1460 O O . GLU A 1 182 ? 17.579 -15.023 -13.722 1.00 87.25 182 GLU A O 1
ATOM 1465 N N . ASN A 1 183 ? 19.342 -13.676 -14.116 1.00 85.50 183 ASN A N 1
ATOM 1466 C CA . ASN A 1 183 ? 19.798 -14.348 -15.337 1.00 85.50 183 ASN A CA 1
ATOM 1467 C C . ASN A 1 183 ? 18.668 -14.522 -16.378 1.00 85.50 183 ASN A C 1
ATOM 1469 O O . ASN A 1 183 ? 18.528 -15.565 -17.019 1.00 85.50 183 ASN A O 1
ATOM 1473 N N . GLY A 1 184 ? 17.798 -13.513 -16.499 1.00 81.75 184 GLY A N 1
ATOM 1474 C CA . GLY A 1 184 ? 16.630 -13.528 -17.385 1.00 81.75 184 GLY A CA 1
ATOM 1475 C C . GLY A 1 184 ? 15.436 -14.387 -16.934 1.00 81.75 184 GLY A C 1
ATOM 1476 O O . GLY A 1 184 ? 14.384 -14.327 -17.581 1.00 81.75 184 GLY A O 1
ATOM 1477 N N . GLU A 1 185 ? 15.533 -15.138 -15.834 1.00 86.81 185 GLU A N 1
ATOM 1478 C CA . GLU A 1 185 ? 14.458 -15.989 -15.307 1.00 86.81 185 GLU A CA 1
ATOM 1479 C C . GLU A 1 185 ? 13.709 -15.322 -14.150 1.00 86.81 185 GLU A C 1
ATOM 1481 O O . GLU A 1 185 ? 14.318 -14.719 -13.272 1.00 86.81 185 GLU A O 1
ATOM 1486 N N . SER A 1 186 ? 12.378 -15.456 -14.113 1.00 88.69 186 SER A N 1
ATOM 1487 C CA . SER A 1 186 ? 11.570 -14.942 -12.998 1.00 88.69 186 SER A CA 1
ATOM 1488 C C . SER A 1 186 ? 11.836 -15.748 -11.725 1.00 88.69 186 SER A C 1
ATOM 1490 O O . SER A 1 186 ? 11.763 -16.978 -11.746 1.00 88.69 186 SER A O 1
ATOM 1492 N N . LYS A 1 187 ? 12.130 -15.052 -10.623 1.00 88.62 187 LYS A N 1
ATOM 1493 C CA . LYS A 1 187 ? 12.420 -15.664 -9.317 1.00 88.62 187 LYS A CA 1
ATOM 1494 C C . LYS A 1 187 ? 11.287 -15.486 -8.325 1.00 88.62 187 LYS A C 1
ATOM 1496 O O . LYS A 1 187 ? 10.862 -16.447 -7.690 1.00 88.62 187 LYS A O 1
ATOM 1501 N N . ALA A 1 188 ? 10.801 -14.259 -8.206 1.00 87.19 188 ALA A N 1
ATOM 1502 C CA . ALA A 1 188 ? 9.796 -13.889 -7.230 1.00 87.19 188 ALA A CA 1
ATOM 1503 C C . ALA A 1 188 ? 8.995 -12.683 -7.714 1.00 87.19 188 ALA A C 1
ATOM 1505 O O . ALA A 1 188 ? 9.355 -12.005 -8.680 1.00 87.19 188 ALA A O 1
ATOM 1506 N N . GLY A 1 189 ? 7.914 -12.401 -7.003 1.00 86.81 189 GLY A N 1
ATOM 1507 C CA . GLY A 1 189 ? 7.160 -11.178 -7.165 1.00 86.81 189 GLY A CA 1
ATOM 1508 C C . GLY A 1 189 ? 6.189 -10.990 -6.016 1.00 86.81 189 GLY A C 1
ATOM 1509 O O . GLY A 1 189 ? 5.801 -11.948 -5.348 1.00 86.81 189 GLY A O 1
ATOM 1510 N N . PHE A 1 190 ? 5.807 -9.745 -5.796 1.00 89.00 190 PHE A N 1
ATOM 1511 C CA . PHE A 1 190 ? 4.771 -9.372 -4.846 1.00 89.00 190 PHE A CA 1
ATOM 1512 C C . PHE A 1 190 ? 3.962 -8.221 -5.426 1.00 89.00 190 PHE A C 1
ATOM 1514 O O . PHE A 1 190 ? 4.381 -7.569 -6.379 1.00 89.00 190 PHE A O 1
ATOM 1521 N N . GLY A 1 191 ? 2.796 -7.963 -4.852 1.00 88.56 191 GLY A N 1
ATOM 1522 C CA . GLY A 1 191 ? 1.973 -6.852 -5.290 1.00 88.56 191 GLY A CA 1
ATOM 1523 C C . GLY A 1 191 ? 0.953 -6.440 -4.249 1.00 88.56 191 GLY A C 1
ATOM 1524 O O . GLY A 1 191 ? 0.721 -7.137 -3.260 1.00 88.56 191 GLY A O 1
ATOM 1525 N N . SER A 1 192 ? 0.348 -5.288 -4.492 1.00 89.75 192 SER A N 1
ATOM 1526 C CA . SER A 1 192 ? -0.769 -4.751 -3.726 1.00 89.75 192 SER A CA 1
ATOM 1527 C C . SER A 1 192 ? -1.876 -4.306 -4.676 1.00 89.75 192 SER A C 1
ATOM 1529 O O . SER A 1 192 ? -1.618 -3.935 -5.823 1.00 89.75 192 SER A O 1
ATOM 1531 N N . ASP A 1 193 ? -3.123 -4.374 -4.213 1.00 92.38 193 ASP A N 1
ATOM 1532 C CA . ASP A 1 193 ? -4.297 -4.009 -5.006 1.00 92.38 193 ASP A CA 1
ATOM 1533 C C . ASP A 1 193 ? -5.407 -3.474 -4.090 1.00 92.38 193 ASP A C 1
ATOM 1535 O O . ASP A 1 193 ? -5.883 -4.174 -3.194 1.00 92.38 193 ASP A O 1
ATOM 1539 N N . VAL A 1 194 ? -5.812 -2.222 -4.302 1.00 92.44 194 VAL A N 1
ATOM 1540 C CA . VAL A 1 194 ? -6.975 -1.611 -3.656 1.00 92.44 194 VAL A CA 1
ATOM 1541 C C . VAL A 1 194 ? -8.207 -1.992 -4.465 1.00 92.44 194 VAL A C 1
ATOM 1543 O O . VAL A 1 194 ? -8.510 -1.391 -5.496 1.00 92.44 194 VAL A O 1
ATOM 1546 N N . ILE A 1 195 ? -8.926 -2.996 -3.969 1.00 92.06 195 ILE A N 1
ATOM 1547 C CA . ILE A 1 195 ? -10.134 -3.517 -4.614 1.00 92.06 195 ILE A CA 1
ATOM 1548 C C . ILE A 1 195 ? -11.299 -2.547 -4.410 1.00 92.06 195 ILE A C 1
ATOM 1550 O O . ILE A 1 195 ? -11.927 -2.104 -5.367 1.00 92.06 195 ILE A O 1
ATOM 1554 N N . GLU A 1 196 ? -11.557 -2.174 -3.158 1.00 91.00 196 GLU A N 1
ATOM 1555 C CA . GLU A 1 196 ? -12.638 -1.273 -2.773 1.00 91.00 196 GLU A CA 1
ATOM 1556 C C . GLU A 1 196 ? -12.191 -0.392 -1.608 1.00 91.00 196 GLU A C 1
ATOM 1558 O O . GLU A 1 196 ? -11.387 -0.796 -0.768 1.00 91.00 196 GLU A O 1
ATOM 1563 N N . ILE A 1 197 ? -12.721 0.828 -1.562 1.00 90.50 197 ILE A N 1
ATOM 1564 C CA . ILE A 1 197 ? -12.538 1.732 -0.433 1.00 90.50 197 ILE A CA 1
ATOM 1565 C C . ILE A 1 197 ? -13.811 2.542 -0.222 1.00 90.50 197 ILE A C 1
ATOM 1567 O O . ILE A 1 197 ? -14.344 3.157 -1.148 1.00 90.50 197 ILE A O 1
ATOM 1571 N N . TYR A 1 198 ? -14.300 2.538 1.008 1.00 90.38 198 TYR A N 1
ATOM 1572 C CA . TYR A 1 198 ? -15.488 3.263 1.425 1.00 90.38 198 TYR A CA 1
ATOM 1573 C C . TYR A 1 198 ? -15.260 3.847 2.817 1.00 90.38 198 TYR A C 1
ATOM 1575 O O . TYR A 1 198 ? -14.375 3.417 3.553 1.00 90.38 198 TYR A O 1
ATOM 1583 N N . ALA A 1 199 ? -16.032 4.876 3.146 1.00 89.88 199 ALA A N 1
ATOM 1584 C CA . ALA A 1 199 ? -16.041 5.479 4.467 1.00 89.88 199 ALA A CA 1
ATOM 1585 C C . ALA A 1 199 ? -17.455 5.398 5.028 1.00 89.88 199 ALA A C 1
ATOM 1587 O O . ALA A 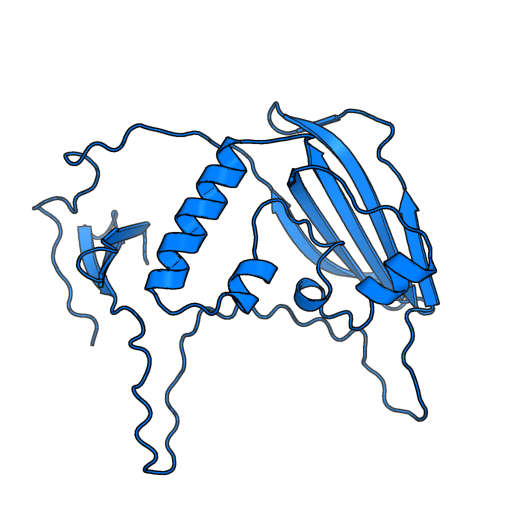1 199 ? -18.430 5.661 4.320 1.00 89.88 199 ALA A O 1
ATOM 1588 N N . GLU A 1 200 ? -17.540 5.068 6.307 1.00 87.94 200 GLU A N 1
ATOM 1589 C CA . GLU A 1 200 ? -18.780 5.015 7.066 1.00 87.94 200 GLU A CA 1
ATOM 1590 C C . GLU A 1 200 ? -18.676 5.968 8.254 1.00 87.94 200 GLU A C 1
ATOM 1592 O O . GLU A 1 200 ? -17.582 6.291 8.725 1.00 87.94 200 GLU A O 1
ATOM 1597 N N . ASN A 1 201 ? -19.820 6.457 8.726 1.00 86.50 201 ASN A N 1
ATOM 1598 C CA . ASN A 1 201 ? -19.835 7.252 9.945 1.00 86.50 201 ASN A CA 1
ATOM 1599 C C . ASN A 1 201 ? -19.559 6.337 11.134 1.00 86.50 201 ASN A C 1
ATOM 1601 O O . ASN A 1 201 ? -20.149 5.263 11.241 1.00 86.50 201 ASN A O 1
ATOM 1605 N N . PHE A 1 202 ? -18.707 6.796 12.045 1.00 83.44 202 PHE A N 1
ATOM 1606 C CA . PHE A 1 202 ? -18.483 6.102 13.303 1.00 83.44 202 PHE A CA 1
ATOM 1607 C C . PHE A 1 202 ? -19.789 6.024 14.108 1.00 83.44 202 PHE A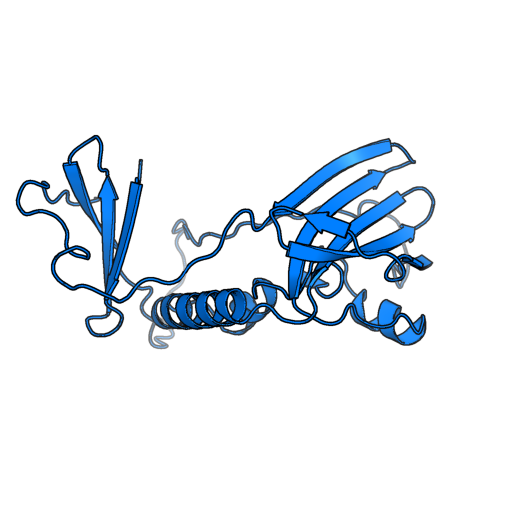 C 1
ATOM 1609 O O . PHE A 1 202 ? -20.418 7.050 14.380 1.00 83.44 202 PHE A O 1
ATOM 1616 N N . ASP A 1 203 ? -20.170 4.810 14.501 1.00 84.25 203 ASP A N 1
ATOM 1617 C CA . ASP A 1 203 ? -21.301 4.546 15.387 1.00 84.25 203 ASP A CA 1
ATOM 1618 C C . ASP A 1 203 ? -20.825 3.713 16.578 1.00 84.25 203 ASP A C 1
ATOM 1620 O O . ASP A 1 203 ? -20.560 2.515 16.466 1.00 84.25 203 ASP A O 1
ATOM 1624 N N . SER A 1 204 ? -20.747 4.354 17.743 1.00 80.19 204 SER A N 1
ATOM 1625 C CA . SER A 1 204 ? -20.251 3.732 18.969 1.00 80.19 204 SER A CA 1
ATOM 1626 C C . SER A 1 204 ? -21.026 2.484 19.386 1.00 80.19 204 SER A C 1
ATOM 1628 O O . SER A 1 204 ? -20.535 1.758 20.232 1.00 80.19 204 SER A O 1
ATOM 1630 N N . LEU A 1 205 ? -22.229 2.229 18.860 1.00 79.44 205 LEU A N 1
ATOM 1631 C CA . LEU A 1 205 ? -22.974 1.000 19.145 1.00 79.44 205 LEU A CA 1
ATOM 1632 C C . LEU A 1 205 ? -22.421 -0.219 18.392 1.00 79.44 205 LEU A C 1
ATOM 1634 O O . LEU A 1 205 ? -22.555 -1.334 18.887 1.00 79.44 205 LEU A O 1
ATOM 1638 N N . TYR A 1 206 ? -21.801 -0.015 17.225 1.00 76.69 206 TYR A N 1
ATOM 1639 C CA . TYR A 1 206 ? -21.250 -1.087 16.384 1.00 76.69 206 TYR A CA 1
ATOM 1640 C C . TYR A 1 206 ? -19.740 -1.289 16.561 1.00 76.69 206 TYR A C 1
ATOM 1642 O O . TYR A 1 206 ? -19.223 -2.339 16.189 1.00 76.69 206 TYR A O 1
ATOM 1650 N N . PHE A 1 207 ? -19.035 -0.313 17.138 1.00 76.88 207 PHE A N 1
ATOM 1651 C CA . PHE A 1 207 ? -17.590 -0.370 17.391 1.00 76.88 207 PHE A CA 1
ATOM 1652 C C . PHE A 1 207 ? -17.265 -0.697 18.859 1.00 76.88 207 PHE A C 1
ATOM 1654 O O . PHE A 1 207 ? -16.422 -0.048 19.469 1.00 76.88 207 PHE A O 1
ATOM 1661 N N . ASN A 1 208 ? -17.934 -1.708 19.420 1.00 81.25 208 ASN A N 1
ATOM 1662 C CA . ASN A 1 208 ? -17.598 -2.297 20.719 1.00 81.25 208 ASN A CA 1
ATOM 1663 C C . ASN A 1 208 ? -17.468 -3.812 20.588 1.00 81.25 208 ASN A C 1
ATOM 1665 O O . ASN A 1 208 ? -18.066 -4.428 19.705 1.00 81.25 208 ASN A O 1
ATOM 1669 N N . ILE A 1 209 ? -16.731 -4.410 21.517 1.00 82.12 209 ILE A N 1
ATOM 1670 C CA . ILE A 1 209 ? -16.722 -5.860 21.697 1.00 82.12 209 ILE A CA 1
ATOM 1671 C C . ILE A 1 209 ? -18.085 -6.263 22.281 1.00 82.12 209 ILE A C 1
ATOM 1673 O O . ILE A 1 209 ? -18.485 -5.678 23.293 1.00 82.12 209 ILE A O 1
ATOM 1677 N N . PRO A 1 210 ? -18.823 -7.200 21.658 1.00 85.56 210 PRO A N 1
ATOM 1678 C CA . PRO A 1 210 ? -20.104 -7.656 22.189 1.00 85.56 210 PRO A CA 1
ATOM 1679 C C . PRO A 1 210 ? -19.960 -8.247 23.599 1.00 85.56 210 PRO A C 1
ATOM 1681 O O . PRO A 1 210 ? -18.951 -8.880 23.904 1.00 85.56 210 PRO A O 1
ATOM 1684 N N . GLU A 1 211 ? -20.967 -8.053 24.456 1.00 86.44 211 GLU A N 1
ATOM 1685 C CA . GLU A 1 211 ? -20.922 -8.495 25.862 1.00 86.44 211 GLU A CA 1
ATOM 1686 C C . GLU A 1 211 ? -20.772 -10.016 26.007 1.00 86.44 211 GLU A C 1
ATOM 1688 O O . GLU A 1 211 ? -20.289 -10.495 27.029 1.00 86.44 211 GLU A O 1
ATOM 1693 N N . GLU A 1 212 ? -21.197 -10.777 24.998 1.00 90.31 212 GLU A N 1
ATOM 1694 C CA . GLU A 1 212 ? -21.076 -12.229 24.961 1.00 90.31 212 GLU A CA 1
ATOM 1695 C C . GLU A 1 212 ? -19.654 -12.738 24.691 1.00 90.31 212 GLU A C 1
ATOM 1697 O O . GLU A 1 212 ? -19.432 -13.939 24.829 1.00 90.31 212 GLU A O 1
ATOM 1702 N N . TYR A 1 213 ? -18.709 -11.870 24.310 1.00 91.44 213 TYR A N 1
ATOM 1703 C CA . TYR A 1 213 ? -17.337 -12.301 24.053 1.00 91.44 213 TYR A CA 1
ATOM 1704 C C . TYR A 1 213 ? -16.591 -12.533 25.371 1.00 91.44 213 TYR A C 1
ATOM 1706 O O . TYR A 1 213 ? -16.623 -11.703 26.283 1.00 91.44 213 TYR A O 1
ATOM 1714 N N . GLU A 1 214 ? -15.872 -13.647 25.458 1.00 91.50 214 GLU A N 1
ATOM 1715 C CA . GLU A 1 214 ? -15.042 -13.980 26.609 1.00 91.50 214 GLU A CA 1
ATOM 1716 C C . GLU A 1 214 ? -13.691 -13.262 26.524 1.00 91.50 214 GLU A C 1
ATOM 1718 O O . GLU A 1 214 ? -13.006 -13.280 25.498 1.00 91.50 214 GLU A O 1
ATOM 1723 N N . ARG A 1 215 ? -13.289 -12.613 27.623 1.00 90.69 215 ARG A N 1
ATOM 1724 C CA . ARG A 1 215 ? -11.948 -12.042 27.731 1.00 90.69 215 ARG A CA 1
ATOM 1725 C C . ARG A 1 215 ? -10.953 -13.151 28.038 1.00 90.69 215 ARG A C 1
ATOM 1727 O O . ARG A 1 215 ? -11.024 -13.744 29.112 1.00 90.69 215 ARG A O 1
ATOM 1734 N N . VAL A 1 216 ? -9.976 -13.328 27.162 1.00 91.25 216 VAL A N 1
ATOM 1735 C CA . VAL A 1 216 ? -8.852 -14.243 27.364 1.00 91.25 216 VAL A CA 1
ATOM 1736 C C . VAL A 1 216 ? -7.627 -13.440 27.803 1.00 91.25 216 VAL A C 1
ATOM 1738 O O . VAL A 1 216 ? -7.354 -12.351 27.289 1.00 91.25 216 VAL A O 1
ATOM 1741 N N . GLU A 1 217 ? -6.901 -13.950 28.796 1.00 81.56 217 GLU A N 1
ATOM 1742 C CA . GLU A 1 217 ? -5.572 -13.441 29.137 1.00 81.56 217 GLU A CA 1
ATOM 1743 C C . GLU A 1 217 ? -4.547 -14.160 28.260 1.00 81.56 217 GLU A C 1
ATOM 1745 O O . GLU A 1 217 ? -4.502 -15.388 28.228 1.00 81.56 217 GLU A O 1
ATOM 1750 N N . VAL A 1 218 ? -3.761 -13.390 27.511 1.00 67.75 218 VAL A N 1
ATOM 1751 C CA . VAL A 1 218 ? -2.617 -13.922 26.769 1.00 67.75 218 VAL A CA 1
ATOM 1752 C C . VAL A 1 218 ? -1.449 -13.944 27.754 1.00 67.75 218 VAL A C 1
ATOM 1754 O O . VAL A 1 218 ? -1.068 -12.880 28.245 1.00 67.75 218 VAL A O 1
ATOM 1757 N N . GLU A 1 219 ? -0.976 -15.146 28.107 1.00 50.81 219 GLU A N 1
ATOM 1758 C CA . GLU A 1 219 ? 0.245 -15.361 28.911 1.00 50.81 219 GLU A CA 1
ATOM 1759 C C . GLU A 1 219 ? 1.513 -14.969 28.145 1.00 50.81 219 GLU A C 1
ATOM 1761 O O . GLU A 1 219 ? 1.583 -15.256 26.925 1.00 50.81 219 GLU A O 1
#

Secondary structure (DSSP, 8-state):
---EEEEETTTTEEEEEETTTTEEEEEEPPP-------------------------TT------S-----EEEEEEEEEEEEETTEEEEEEEEEEEETTEEEEEEEEEES--HHHHHHHHHHHHHHHHTT--HHHHHHS-TTS-STT-HHHHT-TTHHHHHHHTTPPPPPSEEEEEEEEEEETTEEEEEEEEE----------TTTSS--TTSEEPP--

Organism: NCBI:txid408172